Protein AF-A0A142BW58-F1 (afdb_monomer)

Nearest PDB structures (foldseek):
  6ivp-assembly1_C  TM=9.605E-01  e=6.366E-11  Klebsiella pneumoniae
  5x87-assembly1_D  TM=9.618E-01  e=1.179E-10  Klebsiella pneumoniae
  6ivm-assembly1_D  TM=9.603E-01  e=1.296E-10  Klebsiella pneumoniae
  6iv1-assembly1_A  TM=9.562E-01  e=1.722E-10  Klebsiella pneumoniae IS53
  6iv2-assembly1_D  TM=9.545E-01  e=2.182E-10  Klebsiella pneumoniae IS53

Mean predicted aligned error: 6.52 Å

Solvent-accessible surface area (backbone atoms only — not comparable to full-atom values): 12768 Å² total; per-residue (Å²): 130,89,72,73,71,94,65,53,73,68,53,59,75,68,46,67,86,90,46,68,56,83,79,46,43,65,58,52,52,49,42,52,51,48,33,53,50,35,51,50,43,53,75,76,44,54,91,79,58,78,87,67,63,71,65,61,54,52,53,52,48,54,52,48,52,53,48,48,48,54,52,49,52,56,52,48,51,55,53,50,51,55,53,49,40,57,49,50,46,55,49,38,53,51,52,48,51,47,51,38,61,71,53,36,72,50,80,87,36,39,63,54,36,51,48,44,54,44,37,53,52,40,28,58,49,36,46,57,26,56,76,64,78,40,81,45,44,71,62,31,25,79,65,63,36,61,69,55,15,51,61,40,59,71,41,96,52,39,42,62,52,33,51,53,54,42,52,51,48,46,55,48,36,38,76,69,65,60,33,54,72,72,54,39,50,53,53,50,50,40,50,50,52,49,48,52,36,50,53,52,52,49,49,61,69,75,55,69,80,63,61,66,62,58,51,50,48,49,52,52,48,50,52,48,57,68,51,68,52,99

InterPro domains:
  IPR044669 Voltage-dependent anion channel-forming protein YneE/VCCN1/2-like [PF25539] (1-230)
  IPR044669 Voltage-dependent anion channel-forming protein YneE/VCCN1/2-like [PTHR33281] (5-230)

Secondary structure (DSSP, 8-state):
--------HHHHHH--TT-SHHHHHHHHHHHHHHHHHHHHHHHH-GGG-PPPPHHHHHHHHHHHHHHHHHHHHHHHHHHHHHHHHHHHHHHHHHHHHHHHHHH--SGGGHHHHHHHHHHHHHHHHHHHHHTTT--HHHHHHHHH-HHHHHHHHTSSSHHHHHHHHHHHHHHHHHHTTSS-HHHHHHHHHHHHHHHHHHHHHHHHHH-PSPHHHHHHHHHHHHHHHHHTT-

pLDDT: mean 91.1, std 9.56, range [37.78, 98.69]

Radius of gyration: 27.7 Å; Cα contacts (8 Å, |Δi|>4): 154; chains: 1; bounding box: 60×35×81 Å

Structure (mmCIF, N/CA/C/O backbone):
data_AF-A0A142BW58-F1
#
_entry.id   AF-A0A142BW58-F1
#
loop_
_atom_site.group_PDB
_atom_site.id
_atom_site.type_symbol
_atom_site.label_atom_id
_atom_site.label_alt_id
_atom_site.label_comp_id
_atom_site.label_asym_id
_atom_site.label_entity_id
_atom_site.label_seq_id
_atom_site.pdbx_PDB_ins_code
_atom_site.Cartn_x
_atom_site.Cartn_y
_atom_site.Cartn_z
_atom_site.occupancy
_atom_site.B_iso_or_equiv
_atom_site.auth_seq_id
_atom_site.auth_comp_id
_atom_site.auth_asym_id
_atom_site.auth_atom_id
_atom_site.pdbx_PDB_model_num
ATOM 1 N N . MET A 1 1 ? 10.480 -5.610 5.078 1.00 42.78 1 MET A N 1
ATOM 2 C CA . MET A 1 1 ? 11.765 -5.185 4.492 1.00 42.78 1 MET A CA 1
ATOM 3 C C . MET A 1 1 ? 12.663 -6.402 4.541 1.00 42.78 1 MET A C 1
ATOM 5 O O . MET A 1 1 ? 12.890 -6.896 5.635 1.00 42.78 1 MET A O 1
ATOM 9 N N . ILE A 1 2 ? 13.085 -6.944 3.397 1.00 37.78 2 ILE A N 1
ATOM 10 C CA . ILE A 1 2 ? 14.253 -7.828 3.407 1.00 37.78 2 ILE A CA 1
ATOM 11 C C . ILE A 1 2 ? 15.398 -6.858 3.671 1.00 37.78 2 ILE A C 1
ATOM 13 O O . ILE A 1 2 ? 15.770 -6.113 2.774 1.00 37.78 2 ILE A O 1
ATOM 17 N N . VAL A 1 3 ? 15.830 -6.734 4.923 1.00 48.50 3 VAL A N 1
ATOM 18 C CA . VAL A 1 3 ? 17.128 -6.132 5.218 1.00 48.50 3 VAL A CA 1
ATOM 19 C C . VAL A 1 3 ? 18.103 -7.239 4.847 1.00 48.50 3 VAL A C 1
ATOM 21 O O . VAL A 1 3 ? 18.146 -8.238 5.568 1.00 48.50 3 VAL A O 1
ATOM 24 N N . PRO A 1 4 ? 18.780 -7.183 3.686 1.00 55.19 4 PRO A N 1
ATOM 25 C CA . PRO A 1 4 ? 19.772 -8.199 3.409 1.00 55.19 4 PRO A CA 1
ATOM 26 C C . PRO A 1 4 ? 20.814 -8.103 4.526 1.00 55.19 4 PRO A C 1
ATOM 28 O O . PRO A 1 4 ? 21.210 -7.001 4.915 1.00 55.19 4 PRO A O 1
ATOM 31 N N . ALA A 1 5 ? 21.227 -9.250 5.072 1.00 63.88 5 ALA A N 1
ATOM 32 C CA . ALA A 1 5 ? 22.404 -9.313 5.934 1.00 63.88 5 ALA A CA 1
ATOM 33 C C . ALA A 1 5 ? 23.542 -8.525 5.266 1.00 63.88 5 ALA A C 1
ATOM 35 O O . ALA A 1 5 ? 23.599 -8.510 4.036 1.00 63.88 5 ALA A O 1
ATOM 36 N N . LYS A 1 6 ? 24.401 -7.845 6.040 1.00 64.31 6 LYS A N 1
ATOM 37 C CA . LYS A 1 6 ? 25.520 -7.054 5.497 1.00 64.31 6 LYS A CA 1
ATOM 38 C C . LYS A 1 6 ? 26.323 -7.917 4.512 1.00 64.31 6 LYS A C 1
ATOM 40 O O . LYS A 1 6 ? 27.120 -8.751 4.926 1.00 64.31 6 LYS A O 1
ATOM 45 N N . ARG A 1 7 ? 26.069 -7.748 3.214 1.00 70.56 7 ARG A N 1
ATOM 46 C CA . ARG A 1 7 ? 26.792 -8.413 2.129 1.00 70.56 7 ARG A CA 1
ATOM 47 C C . ARG A 1 7 ? 28.019 -7.565 1.827 1.00 70.56 7 ARG A 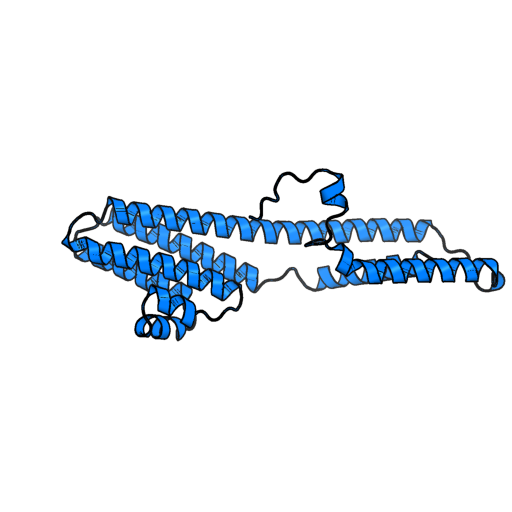C 1
ATOM 49 O O . ARG A 1 7 ? 27.909 -6.342 1.749 1.00 70.56 7 ARG A O 1
ATOM 56 N N . GLY A 1 8 ? 29.176 -8.202 1.673 1.00 79.06 8 GLY A N 1
ATOM 57 C CA . GLY A 1 8 ? 30.382 -7.507 1.218 1.00 79.06 8 GLY A CA 1
ATOM 58 C C . GLY A 1 8 ? 30.197 -6.936 -0.194 1.00 79.06 8 GLY A C 1
ATOM 59 O O . GLY A 1 8 ? 29.331 -7.396 -0.941 1.00 79.06 8 GLY A O 1
ATOM 60 N N . PHE A 1 9 ? 31.031 -5.966 -0.581 1.00 76.19 9 PHE A N 1
ATOM 61 C CA . PHE A 1 9 ? 30.998 -5.331 -1.909 1.00 76.19 9 PHE A CA 1
ATOM 62 C C . PHE A 1 9 ? 30.923 -6.355 -3.059 1.00 76.19 9 PHE A C 1
ATOM 64 O O . PHE A 1 9 ? 30.025 -6.287 -3.897 1.00 76.19 9 PHE A O 1
ATOM 71 N N . TRP A 1 10 ? 31.788 -7.375 -3.037 1.00 79.00 10 TRP A N 1
ATOM 72 C CA . TRP A 1 10 ? 31.829 -8.435 -4.054 1.00 79.00 10 TRP A CA 1
ATOM 73 C C . TRP A 1 10 ? 30.581 -9.318 -4.082 1.00 79.00 10 TRP A C 1
ATOM 75 O O . TRP A 1 10 ? 30.129 -9.732 -5.146 1.00 79.00 10 TRP A O 1
ATOM 85 N N . GLN A 1 11 ? 29.987 -9.579 -2.918 1.00 77.81 11 GLN A N 1
ATOM 86 C CA . GLN A 1 11 ? 28.757 -10.360 -2.834 1.00 77.81 11 GLN A CA 1
ATOM 87 C C . GLN A 1 11 ? 27.577 -9.579 -3.414 1.00 77.81 11 GLN A C 1
ATOM 89 O O . GLN A 1 11 ? 26.744 -10.168 -4.087 1.00 77.81 11 GLN A O 1
ATOM 94 N N . LEU A 1 12 ? 27.508 -8.261 -3.205 1.00 75.50 12 LEU A N 1
ATOM 95 C CA . LEU A 1 12 ? 26.488 -7.418 -3.835 1.00 75.50 12 LEU A CA 1
ATOM 96 C C . LEU A 1 12 ? 26.647 -7.390 -5.359 1.00 75.50 12 LEU A C 1
ATOM 98 O O . LEU A 1 12 ? 25.660 -7.568 -6.070 1.00 75.50 12 LEU A O 1
ATOM 102 N N . LEU A 1 13 ? 27.882 -7.242 -5.845 1.00 75.69 13 LEU A N 1
ATOM 103 C CA . LEU A 1 13 ? 28.188 -7.169 -7.275 1.00 75.69 13 LEU A CA 1
ATOM 104 C C . LEU A 1 13 ? 27.843 -8.471 -8.022 1.00 75.69 13 LEU A C 1
ATOM 106 O O . LEU A 1 13 ? 27.335 -8.417 -9.138 1.00 75.69 13 LEU A O 1
ATOM 110 N N . LEU A 1 14 ? 28.057 -9.632 -7.392 1.00 80.38 14 LEU A N 1
ATOM 111 C CA . LEU A 1 14 ? 27.832 -10.952 -8.000 1.00 80.38 14 LEU A CA 1
ATOM 112 C C . LEU A 1 14 ? 26.461 -11.574 -7.677 1.00 80.38 14 LEU A C 1
ATOM 114 O O . LEU A 1 14 ? 26.142 -12.663 -8.159 1.00 80.38 14 LEU A O 1
ATOM 118 N N . THR A 1 15 ? 25.619 -10.922 -6.868 1.00 78.44 15 THR A N 1
ATOM 119 C CA . THR A 1 15 ? 24.285 -11.465 -6.566 1.00 78.44 15 THR A CA 1
ATOM 120 C C . THR A 1 15 ? 23.334 -11.370 -7.758 1.00 78.44 15 THR A C 1
ATOM 122 O O . THR A 1 15 ? 22.896 -10.294 -8.157 1.00 78.44 15 THR A O 1
ATOM 125 N N . LEU A 1 16 ? 22.952 -12.531 -8.294 1.00 71.12 16 LEU A N 1
ATOM 126 C CA . LEU A 1 16 ? 21.967 -12.647 -9.376 1.00 71.12 16 LEU A CA 1
ATOM 127 C C . LEU A 1 16 ? 20.517 -12.685 -8.866 1.00 71.12 16 LEU A C 1
ATOM 129 O O . LEU A 1 16 ? 19.596 -12.246 -9.553 1.00 71.12 16 LEU A O 1
ATOM 133 N N . GLN A 1 17 ? 20.289 -13.181 -7.646 1.00 70.69 17 GLN A N 1
ATOM 134 C CA . GLN A 1 17 ? 18.946 -13.275 -7.072 1.00 70.69 17 GLN A CA 1
ATOM 135 C C . GLN A 1 17 ? 18.394 -11.886 -6.725 1.00 70.69 17 GLN A C 1
ATOM 137 O O . GLN A 1 17 ? 18.881 -11.221 -5.811 1.00 70.69 17 GLN A O 1
ATOM 142 N N . GLY A 1 18 ? 17.349 -11.473 -7.446 1.00 71.00 18 GLY A N 1
ATOM 143 C CA . GLY A 1 18 ? 16.691 -10.177 -7.265 1.00 71.00 18 GLY A CA 1
ATOM 144 C C . GLY A 1 18 ? 17.358 -9.012 -8.002 1.00 71.00 18 GLY A C 1
ATOM 145 O O . GLY A 1 18 ? 16.889 -7.884 -7.859 1.00 71.00 18 GLY A O 1
ATOM 146 N N . SER A 1 19 ? 18.408 -9.257 -8.797 1.00 80.31 19 SER A N 1
ATOM 147 C CA . SER A 1 19 ? 19.016 -8.218 -9.630 1.00 80.31 19 SER A CA 1
ATOM 148 C C . SER A 1 19 ? 18.240 -8.013 -10.935 1.00 80.31 19 SER A C 1
ATOM 150 O O . SER A 1 19 ? 17.487 -8.872 -11.399 1.00 80.31 19 SER A O 1
ATOM 152 N N . VAL A 1 20 ? 18.414 -6.836 -11.537 1.00 83.38 20 VAL A N 1
ATOM 153 C CA . VAL A 1 20 ? 17.834 -6.512 -12.851 1.00 83.38 20 VAL A CA 1
ATOM 154 C C . VAL A 1 20 ? 18.636 -7.174 -13.980 1.00 83.38 20 VAL A C 1
ATOM 156 O O . VAL A 1 20 ? 18.115 -7.332 -15.081 1.00 83.38 20 VAL A O 1
ATOM 159 N N . LEU A 1 21 ? 19.866 -7.626 -13.698 1.00 84.88 21 LEU A N 1
ATOM 160 C CA . LEU A 1 21 ? 20.828 -8.112 -14.688 1.00 84.88 21 LEU A CA 1
ATOM 161 C C . LEU A 1 21 ? 20.276 -9.236 -15.582 1.00 84.88 21 LEU A C 1
ATOM 163 O O . LEU A 1 21 ? 20.314 -9.045 -16.793 1.00 84.88 21 LEU A O 1
ATOM 167 N N . PRO A 1 22 ? 19.667 -10.333 -15.076 1.00 84.81 22 PRO A N 1
ATOM 168 C CA . PRO A 1 22 ? 19.121 -11.380 -15.946 1.00 84.81 22 PRO A CA 1
ATOM 169 C C . PRO A 1 22 ? 18.040 -10.879 -16.913 1.00 84.81 22 PRO A C 1
ATOM 171 O O . PRO A 1 22 ? 17.840 -11.468 -17.968 1.00 84.81 22 PRO A O 1
ATOM 174 N N . ARG A 1 23 ? 17.342 -9.788 -16.563 1.00 86.62 23 ARG A N 1
ATOM 175 C CA . ARG A 1 23 ? 16.294 -9.193 -17.405 1.00 86.62 23 ARG A CA 1
ATOM 176 C C . ARG A 1 23 ? 16.840 -8.276 -18.497 1.00 86.62 23 ARG A C 1
ATOM 178 O O . ARG A 1 23 ? 16.147 -8.102 -19.492 1.00 86.62 23 ARG A O 1
ATOM 185 N N . VAL A 1 24 ? 18.012 -7.666 -18.285 1.00 89.25 24 VAL A N 1
ATOM 186 C CA . VAL A 1 24 ? 18.656 -6.741 -19.244 1.00 89.25 24 VAL A CA 1
ATOM 187 C C . VAL A 1 24 ? 19.802 -7.384 -20.029 1.00 89.25 24 VAL A C 1
ATOM 189 O O . VAL A 1 24 ? 20.243 -6.841 -21.038 1.00 89.25 24 VAL A O 1
ATOM 192 N N . LEU A 1 25 ? 20.285 -8.547 -19.583 1.00 91.12 25 LEU A N 1
ATOM 193 C CA . LEU A 1 25 ? 21.358 -9.296 -20.225 1.00 91.12 25 LEU A CA 1
ATOM 194 C C . LEU A 1 25 ? 21.105 -9.592 -21.715 1.00 91.12 25 LEU A C 1
ATOM 196 O O . LEU A 1 25 ? 22.027 -9.352 -22.491 1.00 91.12 25 LEU A O 1
ATOM 200 N N . PRO A 1 26 ? 19.919 -10.055 -22.168 1.00 91.88 26 PRO A N 1
ATOM 201 C CA . PRO A 1 26 ? 19.725 -10.319 -23.594 1.00 91.88 26 PRO A CA 1
ATOM 202 C C . PRO A 1 26 ? 19.807 -9.043 -24.445 1.00 91.88 26 PRO A C 1
ATOM 204 O O . PRO A 1 26 ? 20.328 -9.090 -25.553 1.00 91.88 26 PRO A O 1
ATOM 207 N N . GLN A 1 27 ? 19.368 -7.892 -23.926 1.00 91.62 27 GLN A N 1
ATOM 208 C CA . GLN A 1 27 ? 19.508 -6.600 -24.605 1.00 91.62 27 GLN A CA 1
ATOM 209 C C . GLN A 1 27 ? 20.973 -6.162 -24.663 1.00 91.62 27 GLN A C 1
ATOM 211 O O . GLN A 1 27 ? 21.417 -5.679 -25.698 1.00 91.62 27 GLN A O 1
ATOM 216 N N . ILE A 1 28 ? 21.734 -6.365 -23.581 1.00 92.31 28 ILE A N 1
ATOM 217 C CA . ILE A 1 28 ? 23.178 -6.087 -23.555 1.00 92.31 28 ILE A CA 1
ATOM 218 C C . ILE A 1 28 ? 23.902 -6.946 -24.598 1.00 92.31 28 ILE A C 1
ATOM 220 O O . ILE A 1 28 ? 24.689 -6.418 -25.377 1.00 92.31 28 ILE A O 1
ATOM 224 N N . LEU A 1 29 ? 23.609 -8.249 -24.650 1.00 95.38 29 LEU A N 1
ATOM 225 C CA . LEU A 1 29 ? 24.201 -9.165 -25.629 1.00 95.38 29 LEU A CA 1
ATOM 226 C C . LEU A 1 29 ? 23.819 -8.796 -27.067 1.00 95.38 29 LEU A C 1
ATOM 228 O O . LEU A 1 29 ? 24.673 -8.837 -27.947 1.00 95.38 29 LEU A O 1
ATOM 232 N N . LEU A 1 30 ? 22.567 -8.395 -27.304 1.00 94.75 30 LEU A N 1
ATOM 233 C CA . LEU A 1 30 ? 22.109 -7.930 -28.613 1.00 94.75 30 LEU A CA 1
ATOM 234 C C . LEU A 1 30 ? 22.860 -6.671 -29.065 1.00 94.75 30 LEU A C 1
ATOM 236 O O . LEU A 1 30 ? 23.322 -6.617 -30.199 1.00 94.75 30 LEU A O 1
ATOM 240 N N . VAL A 1 31 ? 23.006 -5.674 -28.188 1.00 93.94 31 VAL A N 1
ATOM 241 C CA . VAL A 1 31 ? 23.759 -4.450 -28.505 1.00 93.94 31 VAL A CA 1
ATOM 242 C C . VAL A 1 31 ? 25.234 -4.774 -28.737 1.00 93.94 31 VAL A C 1
ATOM 244 O O . VAL A 1 31 ? 25.798 -4.288 -29.707 1.00 93.94 31 VAL A O 1
ATOM 247 N N . ALA A 1 32 ? 25.840 -5.646 -27.927 1.00 94.94 32 ALA A N 1
ATOM 248 C CA . ALA A 1 32 ? 27.223 -6.082 -28.124 1.00 94.94 32 ALA A CA 1
ATOM 249 C C . ALA A 1 32 ? 27.430 -6.794 -29.474 1.00 94.94 32 ALA A C 1
ATOM 251 O O . ALA A 1 32 ? 28.415 -6.535 -30.163 1.00 94.94 32 ALA A O 1
ATOM 252 N N . LEU A 1 33 ? 26.484 -7.650 -29.880 1.00 95.94 33 LEU A N 1
ATOM 253 C CA . LEU A 1 33 ? 26.489 -8.285 -31.198 1.00 95.94 33 LEU A CA 1
ATOM 254 C C . LEU A 1 33 ? 26.385 -7.236 -32.314 1.00 95.94 33 LEU A C 1
ATOM 256 O O . LEU A 1 33 ? 27.177 -7.273 -33.251 1.00 95.94 33 LEU A O 1
ATOM 260 N N . LEU A 1 34 ? 25.443 -6.292 -32.204 1.00 94.06 34 LEU A N 1
ATOM 261 C CA . LEU A 1 34 ? 25.279 -5.199 -33.168 1.00 94.06 34 LEU A CA 1
ATOM 262 C C . LEU A 1 34 ? 26.542 -4.340 -33.271 1.00 94.06 34 LEU A C 1
ATOM 264 O O . LEU A 1 34 ? 26.926 -3.978 -34.376 1.00 94.06 34 LEU A O 1
ATOM 268 N N . SER A 1 35 ? 27.229 -4.076 -32.157 1.00 92.81 35 SER A N 1
ATOM 269 C CA . SER A 1 35 ? 28.528 -3.398 -32.163 1.00 92.81 35 SER A CA 1
ATOM 270 C C . SER A 1 35 ? 29.609 -4.191 -32.883 1.00 92.81 35 SER A C 1
ATOM 272 O O . SER A 1 35 ? 30.376 -3.606 -33.640 1.00 92.81 35 SER A O 1
ATOM 274 N N . GLY A 1 36 ? 29.647 -5.514 -32.709 1.00 93.12 36 GLY A N 1
ATOM 275 C CA . GLY A 1 36 ? 30.544 -6.374 -33.481 1.00 93.12 36 GLY A CA 1
ATOM 276 C C . GLY A 1 36 ? 30.251 -6.322 -34.983 1.00 93.12 36 GLY A C 1
ATOM 277 O O . GLY A 1 36 ? 31.174 -6.212 -35.785 1.00 93.12 36 GLY A O 1
ATOM 278 N N . VAL A 1 37 ? 28.970 -6.344 -35.366 1.00 91.19 37 VAL A N 1
ATOM 279 C CA . VAL A 1 37 ? 28.545 -6.227 -36.770 1.00 91.19 37 VAL A CA 1
ATOM 280 C C . VAL A 1 37 ? 28.911 -4.861 -37.344 1.00 91.19 37 VAL A C 1
ATOM 282 O O . VAL A 1 37 ? 29.508 -4.812 -38.412 1.00 91.19 37 VAL A O 1
ATOM 285 N N . ALA A 1 38 ? 28.610 -3.768 -36.644 1.00 88.81 38 ALA A N 1
ATOM 286 C CA . ALA A 1 38 ? 28.934 -2.418 -37.096 1.00 88.81 38 ALA A CA 1
ATOM 287 C C . ALA A 1 38 ? 30.448 -2.226 -37.281 1.00 88.81 38 ALA A C 1
ATOM 289 O O . ALA A 1 38 ? 30.881 -1.680 -38.294 1.00 88.81 38 ALA A O 1
ATOM 290 N N . TRP A 1 39 ? 31.258 -2.765 -36.361 1.00 89.12 39 TRP A N 1
ATOM 291 C CA . TRP A 1 39 ? 32.715 -2.774 -36.492 1.00 89.12 39 TRP A CA 1
ATOM 292 C C . TRP A 1 39 ? 33.187 -3.531 -37.745 1.00 89.12 39 TRP A C 1
ATOM 294 O O . TRP A 1 39 ? 33.969 -2.988 -38.523 1.00 89.12 39 TRP A O 1
ATOM 304 N N . LEU A 1 40 ? 32.670 -4.741 -37.992 1.00 89.88 40 LEU A N 1
ATOM 305 C CA . LEU A 1 40 ? 32.988 -5.504 -39.208 1.00 89.88 40 LEU A CA 1
ATOM 306 C C . LEU A 1 40 ? 32.536 -4.773 -40.481 1.00 89.88 40 LEU A C 1
ATOM 308 O O . LEU A 1 40 ? 33.246 -4.765 -41.482 1.00 89.88 40 LEU A O 1
ATOM 312 N N . MET A 1 41 ? 31.360 -4.148 -40.463 1.00 87.06 41 MET A N 1
ATOM 313 C CA . MET A 1 41 ? 30.859 -3.383 -41.605 1.00 87.06 41 MET A CA 1
ATOM 314 C C . MET A 1 41 ? 31.753 -2.182 -41.923 1.00 87.06 41 MET A C 1
ATOM 316 O O . MET A 1 41 ? 32.008 -1.919 -43.094 1.00 87.06 41 MET A O 1
ATOM 320 N N . TYR A 1 42 ? 32.265 -1.491 -40.905 1.00 85.38 42 TYR A N 1
ATOM 321 C CA . TYR A 1 42 ? 33.192 -0.378 -41.093 1.00 85.38 42 TYR A CA 1
ATOM 322 C C . TYR A 1 42 ? 34.523 -0.825 -41.722 1.00 85.38 42 TYR A C 1
ATOM 324 O O . TYR A 1 42 ? 35.029 -0.151 -42.617 1.00 85.38 42 TYR A O 1
ATOM 332 N N . ASP A 1 43 ? 35.066 -1.971 -41.297 1.00 86.88 43 ASP A N 1
ATOM 333 C CA . ASP A 1 43 ? 36.357 -2.488 -41.779 1.00 86.88 43 ASP A CA 1
ATOM 334 C C . ASP A 1 43 ? 36.276 -3.062 -43.209 1.00 86.88 43 ASP A C 1
ATOM 336 O O . ASP A 1 43 ? 37.139 -2.797 -44.045 1.00 86.88 43 ASP A O 1
ATOM 340 N N . TYR A 1 44 ? 35.205 -3.802 -43.531 1.00 87.44 44 TYR A N 1
ATOM 341 C CA . TYR A 1 44 ? 35.076 -4.523 -44.808 1.00 87.44 44 TYR A CA 1
ATOM 342 C C . TYR A 1 44 ? 34.200 -3.825 -45.864 1.00 87.44 44 TYR A C 1
ATOM 344 O O . TYR A 1 44 ? 34.302 -4.151 -47.048 1.00 87.44 44 TYR A O 1
ATOM 352 N N . LEU A 1 45 ? 33.332 -2.880 -45.481 1.00 83.75 45 LEU A N 1
ATOM 353 C CA . LEU A 1 45 ? 32.413 -2.154 -46.379 1.00 83.75 45 LEU A CA 1
ATOM 354 C C . LEU A 1 45 ? 32.497 -0.619 -46.187 1.00 83.75 45 LEU A C 1
ATOM 356 O O . LEU A 1 45 ? 31.458 0.043 -46.084 1.00 83.75 45 LEU A O 1
ATOM 360 N N . PRO A 1 46 ? 33.700 -0.007 -46.196 1.00 78.00 46 PRO A N 1
ATOM 361 C CA . PRO A 1 46 ? 33.883 1.400 -45.822 1.00 78.00 46 PRO A CA 1
ATOM 362 C C . PRO A 1 46 ? 33.122 2.385 -46.725 1.00 78.00 46 PRO A C 1
ATOM 364 O O . PRO A 1 46 ? 32.711 3.451 -46.280 1.00 78.00 46 PRO A O 1
ATOM 367 N N . ASN A 1 47 ? 32.868 2.022 -47.986 1.00 76.81 47 ASN A N 1
ATOM 368 C CA . ASN A 1 47 ? 32.205 2.898 -48.960 1.00 76.81 47 ASN A CA 1
ATOM 369 C C . ASN A 1 47 ? 30.679 3.008 -48.774 1.00 76.81 47 ASN A C 1
ATOM 371 O O . ASN A 1 47 ? 30.055 3.849 -49.418 1.00 76.81 47 ASN A O 1
ATOM 375 N N . TYR A 1 48 ? 30.070 2.166 -47.932 1.00 72.88 48 TYR A N 1
ATOM 376 C CA . TYR A 1 48 ? 28.622 2.178 -47.682 1.00 72.88 48 TYR A CA 1
ATOM 377 C C . TYR A 1 48 ? 28.219 2.995 -46.448 1.00 72.88 48 TYR A C 1
ATOM 379 O O . TYR A 1 48 ? 27.034 3.287 -46.287 1.00 72.88 48 TYR A O 1
ATOM 387 N N . PHE A 1 49 ? 29.173 3.390 -45.597 1.00 67.12 49 PHE A N 1
ATOM 388 C CA . PHE A 1 49 ? 28.893 4.088 -44.343 1.00 67.12 49 PHE A CA 1
ATOM 389 C C . PHE A 1 49 ? 29.464 5.504 -44.347 1.00 67.12 49 PHE A C 1
ATOM 391 O O . PHE A 1 49 ? 30.673 5.719 -44.342 1.00 67.12 49 PHE A O 1
ATOM 398 N N . THR A 1 50 ? 28.573 6.493 -44.319 1.00 67.44 50 THR A N 1
ATOM 399 C CA . THR A 1 50 ? 28.926 7.878 -43.993 1.00 67.44 50 THR A CA 1
ATOM 400 C C . THR A 1 50 ? 29.166 8.000 -42.494 1.00 67.44 50 THR A C 1
ATOM 402 O O . THR A 1 50 ? 28.345 7.536 -41.706 1.00 67.44 50 THR A O 1
ATOM 405 N N . SER A 1 51 ? 30.253 8.656 -42.095 1.00 67.62 51 SER A N 1
ATOM 406 C CA . SER A 1 51 ? 30.555 8.920 -40.690 1.00 67.62 51 SER A CA 1
ATOM 407 C C . SER A 1 51 ? 29.438 9.734 -40.022 1.00 67.62 51 SER A C 1
ATOM 409 O O . SER A 1 51 ? 29.131 10.857 -40.428 1.00 67.62 51 SER A O 1
ATOM 411 N N . TYR A 1 52 ? 28.821 9.174 -38.980 1.00 71.38 52 TYR A N 1
ATOM 412 C CA . TYR A 1 52 ? 27.861 9.896 -38.146 1.00 71.38 52 TYR A CA 1
ATOM 413 C C . TYR A 1 52 ? 28.585 10.807 -37.149 1.00 71.38 52 TYR A C 1
ATOM 415 O O . TYR A 1 52 ? 29.672 10.494 -36.657 1.00 71.38 52 TYR A O 1
ATOM 423 N N . SER A 1 53 ? 27.991 11.960 -36.824 1.00 78.38 53 SER A N 1
ATOM 424 C CA . SER A 1 53 ? 28.600 12.873 -35.856 1.00 78.38 53 SER A CA 1
ATOM 425 C C . SER A 1 53 ? 28.368 12.376 -34.425 1.00 78.38 53 SER A C 1
ATOM 427 O O . SER A 1 53 ? 27.236 12.258 -33.948 1.00 78.38 53 SER A O 1
ATOM 429 N N . ALA A 1 54 ? 29.457 12.163 -33.684 1.00 82.12 54 ALA A N 1
ATOM 430 C CA . ALA A 1 54 ? 29.393 11.831 -32.257 1.00 82.12 54 ALA A CA 1
ATOM 431 C C . ALA A 1 54 ? 28.628 12.894 -31.435 1.00 82.12 54 ALA A C 1
ATOM 433 O O . ALA A 1 54 ? 28.033 12.594 -30.399 1.00 82.12 54 ALA A O 1
ATOM 434 N N . SER A 1 55 ? 28.588 14.141 -31.918 1.00 85.94 55 SER A N 1
ATOM 435 C CA . SER A 1 55 ? 27.855 15.245 -31.292 1.00 85.94 55 SER A CA 1
ATOM 436 C C . SER A 1 55 ? 26.335 15.033 -31.252 1.00 85.94 55 SER A C 1
ATOM 438 O O . SER A 1 55 ? 25.707 15.391 -30.253 1.00 85.94 55 SER A O 1
ATOM 440 N N . ALA A 1 56 ? 25.737 14.413 -32.277 1.00 85.75 56 ALA A N 1
ATOM 441 C CA . ALA A 1 56 ? 24.300 14.133 -32.302 1.00 85.75 56 A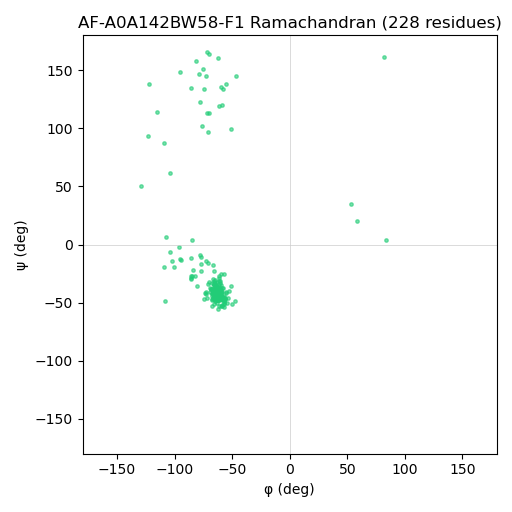LA A CA 1
ATOM 442 C C . ALA A 1 56 ? 23.908 13.123 -31.210 1.00 85.75 56 ALA A C 1
ATOM 444 O O . ALA A 1 56 ? 22.924 13.318 -30.491 1.00 85.75 56 ALA A O 1
ATOM 445 N N . PHE A 1 57 ? 24.732 12.090 -31.013 1.00 89.12 57 PHE A N 1
ATOM 446 C CA . PHE A 1 57 ? 24.553 11.119 -29.933 1.00 89.12 57 PHE A CA 1
ATOM 447 C C . PHE A 1 57 ? 24.772 11.730 -28.548 1.00 89.12 57 PHE A C 1
ATOM 449 O O . PHE A 1 57 ? 24.058 11.371 -27.614 1.00 89.12 57 PHE A O 1
ATOM 456 N N . GLY A 1 58 ? 25.678 12.702 -28.406 1.00 90.31 58 GLY A N 1
ATOM 457 C CA . GLY A 1 58 ? 25.833 13.463 -27.162 1.00 90.31 58 GLY A CA 1
ATOM 458 C C . GLY A 1 58 ? 24.536 14.163 -26.732 1.00 90.31 58 GLY A C 1
ATOM 459 O O . GLY A 1 58 ? 24.110 14.035 -25.583 1.00 90.31 58 GLY A O 1
ATOM 460 N N . LEU A 1 59 ? 23.855 14.836 -27.667 1.00 91.44 59 LEU A N 1
ATOM 461 C CA . LEU A 1 59 ? 22.566 15.494 -27.408 1.00 91.44 59 LEU A CA 1
ATOM 462 C C . LEU A 1 59 ? 21.455 14.489 -27.072 1.00 91.44 59 LEU A C 1
ATOM 464 O O . LEU A 1 59 ? 20.704 14.695 -26.115 1.00 91.44 59 LEU A O 1
ATOM 468 N N . LEU A 1 60 ? 21.372 13.380 -27.815 1.00 90.12 60 LEU A N 1
ATOM 469 C CA . LEU A 1 60 ? 20.416 12.306 -27.527 1.00 90.12 60 LEU A CA 1
ATOM 470 C C . LEU A 1 60 ? 20.663 11.669 -26.153 1.00 90.12 60 LEU A C 1
ATOM 472 O O . LEU A 1 60 ? 19.708 11.387 -25.430 1.00 90.12 60 LEU A O 1
ATOM 476 N N . GLY A 1 61 ? 21.927 11.492 -25.764 1.00 91.75 61 GLY A N 1
ATOM 477 C CA . GLY A 1 61 ? 22.316 10.976 -24.453 1.00 91.75 61 GLY A CA 1
ATOM 478 C C . GLY A 1 61 ? 21.910 11.907 -23.309 1.00 91.75 61 GLY A C 1
ATOM 479 O O . GLY A 1 61 ? 21.365 11.445 -22.305 1.00 91.75 61 GLY A O 1
ATOM 480 N N . LEU A 1 62 ? 22.096 13.222 -23.474 1.00 93.25 62 LEU A N 1
ATOM 481 C CA . LEU A 1 62 ? 21.635 14.227 -22.507 1.00 93.25 62 LEU A CA 1
ATOM 482 C C . LEU A 1 62 ? 20.109 14.202 -22.346 1.00 93.25 62 LEU A C 1
ATOM 484 O O . LEU A 1 62 ? 19.606 14.160 -21.220 1.00 93.25 62 LEU A O 1
ATOM 488 N N . LEU A 1 63 ? 19.371 14.161 -23.461 1.00 91.69 63 LEU A N 1
ATOM 489 C CA . LEU A 1 63 ? 17.912 14.038 -23.457 1.00 91.69 63 LEU A CA 1
ATOM 490 C C . LEU A 1 63 ? 17.464 12.754 -22.740 1.00 91.69 63 LEU A C 1
ATOM 492 O O . LEU A 1 63 ? 16.568 12.788 -21.894 1.00 91.69 63 LEU A O 1
ATOM 496 N N . LEU A 1 64 ? 18.093 11.620 -23.057 1.00 92.94 64 LEU A N 1
ATOM 497 C CA . LEU A 1 64 ? 17.774 10.328 -22.459 1.00 92.94 64 LEU A CA 1
ATOM 498 C C . LEU A 1 64 ? 18.021 10.332 -20.946 1.00 92.94 64 LEU A C 1
ATOM 500 O O . LEU A 1 64 ? 17.160 9.885 -20.188 1.00 92.94 64 LEU A O 1
ATOM 504 N N . SER A 1 65 ? 19.162 10.869 -20.507 1.00 93.25 65 SER A N 1
ATOM 505 C CA . SER A 1 65 ? 19.505 11.011 -19.089 1.00 93.25 65 SER A CA 1
ATOM 506 C C . SER A 1 65 ? 18.436 11.805 -18.334 1.00 93.25 65 SER A C 1
ATOM 508 O O . SER A 1 65 ? 17.929 11.353 -17.303 1.00 93.25 65 SER A O 1
ATOM 510 N N . LEU A 1 66 ? 18.005 12.937 -18.898 1.00 92.75 66 LEU A N 1
ATOM 511 C CA . LEU A 1 66 ? 16.962 13.777 -18.318 1.00 92.75 66 LEU A CA 1
ATOM 512 C C . LEU A 1 66 ? 15.611 13.042 -18.219 1.00 92.75 66 LEU A C 1
ATOM 514 O O . LEU A 1 66 ? 14.984 13.027 -17.156 1.00 92.75 66 LEU A O 1
ATOM 518 N N . LEU A 1 67 ? 15.175 12.381 -19.298 1.00 90.88 67 LEU A N 1
ATOM 519 C CA . LEU A 1 67 ? 13.920 11.616 -19.333 1.00 90.88 67 LEU A CA 1
ATOM 520 C C . LEU A 1 67 ? 13.913 10.465 -18.315 1.00 90.88 67 LEU A C 1
ATOM 522 O O . LEU A 1 67 ? 12.916 10.250 -17.616 1.00 90.88 67 LEU A O 1
ATOM 526 N N . LEU A 1 68 ? 15.024 9.731 -18.209 1.00 90.88 68 LEU A N 1
ATOM 527 C CA . LEU A 1 68 ? 15.184 8.660 -17.228 1.00 90.88 68 LEU A CA 1
ATOM 528 C C . LEU A 1 68 ? 15.201 9.206 -15.797 1.00 90.88 68 LEU A C 1
ATOM 530 O O . LEU A 1 68 ? 14.578 8.604 -14.923 1.00 90.88 68 LEU A O 1
ATOM 534 N N . GLY A 1 69 ? 15.838 10.356 -15.564 1.00 91.19 69 GLY A N 1
ATOM 535 C CA . GLY A 1 69 ? 15.841 11.045 -14.274 1.00 91.19 69 GLY A CA 1
ATOM 536 C C . GLY A 1 69 ? 14.429 11.368 -13.784 1.00 91.19 69 GLY A C 1
ATOM 537 O O . GLY A 1 69 ? 14.049 10.970 -12.679 1.00 91.19 69 GLY A O 1
ATOM 538 N N . PHE A 1 70 ? 13.606 11.996 -14.629 1.00 89.31 70 PHE A N 1
ATOM 539 C CA . PHE A 1 70 ? 12.210 12.293 -14.291 1.00 89.31 70 PHE A CA 1
ATOM 540 C C . PHE A 1 70 ? 11.388 11.029 -14.015 1.00 89.31 70 PHE A C 1
ATOM 542 O O . PHE A 1 70 ? 10.654 10.964 -13.024 1.00 89.31 70 PHE A O 1
ATOM 549 N N . ARG A 1 71 ? 11.542 9.991 -14.846 1.00 89.75 71 ARG A N 1
ATOM 550 C CA . ARG A 1 71 ? 10.849 8.708 -14.656 1.00 89.75 71 ARG A CA 1
ATOM 551 C C . ARG A 1 71 ? 11.251 8.025 -13.348 1.00 89.75 71 ARG A C 1
ATOM 553 O O . ARG A 1 71 ? 10.385 7.491 -12.646 1.00 89.75 71 ARG A O 1
ATOM 560 N N . ASN A 1 72 ? 12.541 8.018 -13.026 1.00 91.12 72 ASN A N 1
ATOM 561 C CA . ASN A 1 72 ? 13.058 7.413 -11.804 1.00 91.12 72 ASN A CA 1
ATOM 562 C C . ASN A 1 72 ? 12.546 8.153 -10.572 1.00 91.12 72 ASN A C 1
ATOM 564 O O . ASN A 1 72 ? 12.097 7.502 -9.632 1.00 91.12 72 ASN A O 1
ATOM 568 N N . ASN A 1 73 ? 12.523 9.487 -10.607 1.00 93.25 73 ASN A N 1
ATOM 569 C CA . ASN A 1 73 ? 11.990 10.289 -9.512 1.00 93.25 73 ASN A CA 1
ATOM 570 C C . ASN A 1 73 ? 10.500 9.992 -9.257 1.00 93.25 73 ASN A C 1
ATOM 572 O O . ASN A 1 73 ? 10.110 9.694 -8.131 1.00 93.25 73 ASN A O 1
ATOM 576 N N . ALA A 1 74 ? 9.674 9.956 -10.310 1.00 92.50 74 ALA A N 1
ATOM 577 C CA . ALA A 1 74 ? 8.254 9.609 -10.185 1.00 92.50 74 ALA A CA 1
ATOM 578 C C . ALA A 1 74 ? 8.035 8.173 -9.667 1.00 92.50 74 ALA A C 1
ATOM 580 O O . ALA A 1 74 ? 7.164 7.923 -8.832 1.00 92.50 74 ALA A O 1
ATOM 581 N N . SER A 1 75 ? 8.851 7.221 -10.133 1.00 91.75 75 SER A N 1
ATOM 582 C CA . SER A 1 75 ? 8.799 5.824 -9.678 1.00 91.75 75 SER A CA 1
ATOM 583 C C . SER A 1 75 ? 9.200 5.684 -8.211 1.00 91.75 75 SER A C 1
ATOM 585 O O . SER A 1 75 ? 8.553 4.949 -7.463 1.00 91.75 75 SER A O 1
ATOM 587 N N . TYR A 1 76 ? 10.235 6.414 -7.794 1.00 94.19 76 TYR A N 1
ATOM 588 C CA . TYR A 1 76 ? 10.693 6.452 -6.413 1.00 94.19 76 TYR A CA 1
ATOM 589 C C . TYR A 1 76 ? 9.648 7.081 -5.492 1.00 94.19 76 TYR A C 1
ATOM 591 O O . TYR A 1 76 ? 9.320 6.486 -4.469 1.00 94.19 76 TYR A O 1
ATOM 599 N N . ALA A 1 77 ? 9.066 8.220 -5.878 1.00 95.44 77 ALA A N 1
ATOM 600 C CA . ALA A 1 77 ? 8.009 8.880 -5.116 1.00 95.44 77 ALA A CA 1
ATOM 601 C C . ALA A 1 77 ? 6.818 7.940 -4.869 1.00 95.44 77 ALA A C 1
ATOM 603 O O . ALA A 1 77 ? 6.398 7.771 -3.727 1.00 95.44 77 ALA A O 1
ATOM 604 N N . ARG A 1 78 ? 6.348 7.234 -5.909 1.00 95.25 78 ARG A N 1
ATOM 605 C CA . ARG A 1 78 ? 5.262 6.245 -5.788 1.00 95.25 78 ARG A CA 1
ATOM 606 C C . ARG A 1 78 ? 5.625 5.080 -4.861 1.00 95.25 78 ARG A C 1
ATOM 608 O O . ARG A 1 78 ? 4.797 4.637 -4.065 1.00 95.25 78 ARG A O 1
ATOM 615 N N . TRP A 1 79 ? 6.851 4.560 -4.963 1.00 95.19 79 TRP A N 1
ATOM 616 C CA . TRP A 1 79 ? 7.332 3.495 -4.075 1.00 95.19 79 TRP A CA 1
ATOM 617 C C . TRP A 1 79 ? 7.396 3.961 -2.616 1.00 95.19 79 TRP A C 1
ATOM 619 O O . TRP A 1 79 ? 6.955 3.246 -1.711 1.00 95.19 79 TRP A O 1
ATOM 629 N N . TRP A 1 80 ? 7.925 5.164 -2.396 1.00 96.94 80 TRP A N 1
ATOM 630 C CA . TRP A 1 80 ? 8.076 5.751 -1.074 1.00 96.94 80 TRP A CA 1
ATOM 631 C C . TRP A 1 80 ? 6.722 6.033 -0.425 1.00 96.94 80 TRP A C 1
ATOM 633 O O . TRP A 1 80 ? 6.512 5.657 0.727 1.00 96.94 80 TRP A O 1
ATOM 643 N N . GLU A 1 81 ? 5.773 6.580 -1.183 1.00 97.62 81 GLU A N 1
ATOM 644 C CA . GLU A 1 81 ? 4.398 6.790 -0.735 1.00 97.62 81 GLU A CA 1
ATOM 645 C C . GLU A 1 81 ? 3.758 5.472 -0.276 1.00 97.62 81 GLU A C 1
ATOM 647 O O . GLU A 1 81 ? 3.262 5.379 0.845 1.00 97.62 81 GLU A O 1
ATOM 652 N N . GLY A 1 82 ? 3.855 4.400 -1.073 1.00 96.69 82 GLY A N 1
ATOM 653 C CA . GLY A 1 82 ? 3.342 3.084 -0.671 1.00 96.69 82 GLY A CA 1
ATOM 654 C C . GLY A 1 82 ? 3.977 2.563 0.623 1.00 96.69 82 GLY A C 1
ATOM 655 O O . GLY A 1 82 ? 3.302 1.975 1.473 1.00 96.69 82 GLY A O 1
ATOM 656 N N . ARG A 1 83 ? 5.275 2.817 0.830 1.00 95.94 83 ARG A N 1
ATOM 657 C CA . ARG A 1 83 ? 5.960 2.463 2.079 1.00 95.94 83 ARG A CA 1
ATOM 658 C C . ARG A 1 83 ? 5.472 3.296 3.264 1.00 95.94 83 ARG A C 1
ATOM 660 O O . ARG A 1 83 ? 5.365 2.733 4.360 1.00 95.94 83 ARG A O 1
ATOM 667 N N . GLN A 1 84 ? 5.198 4.584 3.068 1.00 98.06 84 GLN A N 1
ATOM 668 C CA . GLN A 1 84 ? 4.619 5.457 4.088 1.00 98.06 84 GLN A CA 1
ATOM 669 C C . GLN A 1 84 ? 3.224 4.970 4.492 1.00 98.06 84 GLN A C 1
ATOM 671 O O . GLN A 1 84 ? 2.992 4.782 5.684 1.00 98.06 84 GLN A O 1
ATOM 676 N N . GLN A 1 85 ? 2.358 4.632 3.528 1.00 98.06 85 GLN A N 1
ATOM 677 C CA . GLN A 1 85 ? 1.008 4.117 3.807 1.00 98.06 85 GLN A CA 1
ATOM 678 C C . GLN A 1 85 ? 1.030 2.813 4.615 1.00 98.06 85 GLN A C 1
ATOM 680 O O . GLN A 1 85 ? 0.295 2.663 5.586 1.00 98.06 85 GLN A O 1
ATOM 685 N N . LEU A 1 86 ? 1.947 1.887 4.309 1.00 96.44 86 LEU A N 1
ATOM 686 C CA . LEU A 1 86 ? 2.137 0.685 5.136 1.00 96.44 86 LEU A CA 1
ATOM 687 C C . LEU A 1 86 ? 2.656 1.000 6.550 1.00 96.44 86 LEU A C 1
ATOM 689 O O . LEU A 1 86 ? 2.379 0.255 7.488 1.00 96.44 86 LEU A O 1
ATOM 693 N N . GLY A 1 87 ? 3.433 2.074 6.712 1.00 97.88 87 GLY A N 1
ATOM 694 C CA . GLY A 1 87 ? 3.857 2.563 8.025 1.00 97.88 87 GLY A CA 1
ATOM 695 C C . GLY A 1 87 ? 2.684 3.115 8.833 1.00 97.88 87 GLY A C 1
ATOM 696 O O . GLY A 1 87 ? 2.507 2.718 9.985 1.00 97.88 87 GLY A O 1
ATOM 697 N N . ALA A 1 88 ? 1.864 3.958 8.203 1.00 98.38 88 ALA A N 1
ATOM 698 C CA . ALA A 1 88 ? 0.642 4.504 8.781 1.00 98.38 88 ALA A CA 1
ATOM 699 C C . ALA A 1 88 ? -0.335 3.386 9.179 1.00 98.38 88 ALA A C 1
ATOM 701 O O . ALA A 1 88 ? -0.789 3.360 10.320 1.00 98.38 88 ALA A O 1
ATOM 702 N N . LEU A 1 89 ? -0.546 2.382 8.316 1.00 98.38 89 LEU A N 1
ATOM 703 C CA . LEU A 1 89 ? -1.370 1.205 8.619 1.00 98.38 89 LEU A CA 1
ATOM 704 C C . LEU A 1 89 ? -0.980 0.555 9.955 1.00 98.38 89 LEU A C 1
ATOM 706 O O . LEU A 1 89 ? -1.821 0.336 10.825 1.00 98.38 89 LEU A O 1
ATOM 710 N N . ILE A 1 90 ? 0.316 0.269 10.131 1.00 97.88 90 ILE A N 1
ATOM 711 C CA . ILE A 1 90 ? 0.849 -0.347 11.353 1.00 97.88 90 ILE A CA 1
ATOM 712 C C . ILE A 1 90 ? 0.657 0.585 12.553 1.00 97.88 90 ILE A C 1
ATOM 714 O O . ILE A 1 90 ? 0.320 0.119 13.641 1.00 97.88 90 ILE A O 1
ATOM 718 N N . MET A 1 91 ? 0.896 1.883 12.372 1.00 98.44 91 MET A N 1
ATOM 719 C CA . MET A 1 91 ? 0.770 2.881 13.429 1.00 98.44 91 MET A CA 1
ATOM 720 C C . MET A 1 91 ? -0.671 2.976 13.940 1.00 98.44 91 MET A C 1
ATOM 722 O O . MET A 1 91 ? -0.894 2.757 15.131 1.00 98.44 91 MET A O 1
ATOM 726 N N . HIS A 1 92 ? -1.640 3.225 13.056 1.00 98.44 92 HIS A N 1
ATOM 727 C CA . HIS A 1 92 ? -3.049 3.377 13.424 1.00 98.44 92 HIS A CA 1
ATOM 728 C C . HIS A 1 92 ? -3.632 2.073 13.972 1.00 98.44 92 HIS A C 1
ATOM 730 O O . HIS A 1 92 ? -4.286 2.095 15.012 1.00 98.44 92 HIS A O 1
ATOM 736 N N . ALA A 1 93 ? -3.296 0.920 13.379 1.00 98.06 93 ALA A N 1
ATOM 737 C CA . ALA A 1 93 ? -3.709 -0.378 13.909 1.00 98.06 93 ALA A CA 1
ATOM 738 C C . ALA A 1 93 ? -3.185 -0.612 15.337 1.00 98.06 93 ALA A C 1
ATOM 740 O O . ALA A 1 93 ? -3.926 -1.050 16.217 1.00 98.06 93 ALA A O 1
ATOM 741 N N . ARG A 1 94 ? -1.914 -0.287 15.609 1.00 98.25 94 ARG A N 1
ATOM 742 C CA . ARG A 1 94 ? -1.348 -0.404 16.961 1.00 98.25 94 ARG A CA 1
ATOM 743 C C . ARG A 1 94 ? -1.993 0.569 17.941 1.00 98.25 94 ARG A C 1
ATOM 745 O O . ARG A 1 94 ? -2.207 0.187 19.086 1.00 98.25 94 ARG A O 1
ATOM 752 N N . SER A 1 95 ? -2.273 1.802 17.526 1.00 98.31 95 SER A N 1
ATOM 753 C CA . SER A 1 95 ? -2.950 2.786 18.377 1.00 98.31 95 SER A CA 1
ATOM 754 C C . SER A 1 95 ? -4.367 2.343 18.728 1.00 98.31 95 SER A C 1
ATOM 756 O O . SER A 1 95 ? -4.701 2.308 19.908 1.00 98.31 95 SER A O 1
ATOM 758 N N . LEU A 1 96 ? -5.144 1.886 17.743 1.00 98.25 96 LEU A N 1
ATOM 759 C CA . LEU A 1 96 ? -6.504 1.391 17.954 1.00 98.25 96 LEU A CA 1
ATOM 760 C C . LEU A 1 96 ? -6.505 0.158 18.866 1.00 98.25 96 LEU A C 1
ATOM 762 O O . LEU A 1 96 ? -7.280 0.084 19.815 1.00 98.25 96 LEU A O 1
ATOM 766 N N . GLY A 1 97 ? -5.573 -0.774 18.642 1.00 97.56 97 GLY A N 1
ATOM 767 C CA . GLY A 1 97 ? -5.396 -1.938 19.507 1.00 97.56 97 GLY A CA 1
ATOM 768 C C . GLY A 1 97 ? -5.005 -1.579 20.946 1.00 97.56 97 GLY A C 1
ATOM 769 O O . GLY A 1 97 ? -5.517 -2.189 21.882 1.00 97.56 97 GLY A O 1
ATOM 770 N N . ARG A 1 98 ? -4.136 -0.575 21.145 1.00 98.06 98 ARG A N 1
ATOM 771 C CA . ARG A 1 98 ? -3.789 -0.085 22.490 1.00 98.06 98 ARG A CA 1
ATOM 772 C C . ARG A 1 98 ? -4.990 0.544 23.188 1.00 98.06 98 ARG A C 1
ATOM 774 O O . ARG A 1 98 ? -5.222 0.198 24.338 1.00 98.06 98 ARG A O 1
ATOM 781 N N . LEU A 1 99 ? -5.756 1.401 22.506 1.00 97.81 99 LEU A N 1
ATOM 782 C CA . LEU A 1 99 ? -6.952 2.010 23.097 1.00 97.81 99 LEU A CA 1
ATOM 783 C C . LEU A 1 99 ? -8.005 0.954 23.450 1.00 97.81 99 LEU A C 1
ATOM 785 O O . LEU A 1 99 ? -8.589 1.008 24.530 1.00 97.81 99 LEU A O 1
ATOM 789 N N . ALA A 1 100 ? -8.218 -0.041 22.580 1.00 97.75 100 ALA A N 1
ATOM 790 C CA . ALA A 1 100 ? -9.121 -1.157 22.868 1.00 97.75 100 ALA A CA 1
ATOM 791 C C . ALA A 1 100 ? -8.672 -1.922 24.121 1.00 97.75 100 ALA A C 1
ATOM 793 O O . ALA A 1 100 ? -9.492 -2.212 24.990 1.00 97.75 100 ALA A O 1
ATOM 794 N N . ALA A 1 101 ? -7.370 -2.199 24.242 1.00 97.31 101 ALA A N 1
ATOM 795 C CA . ALA A 1 101 ? -6.795 -2.868 25.405 1.00 97.31 101 ALA A CA 1
ATOM 796 C C . ALA A 1 101 ? -6.930 -2.051 26.702 1.00 97.31 101 ALA A C 1
ATOM 798 O O . ALA A 1 101 ? -7.217 -2.624 27.749 1.00 97.31 101 ALA A O 1
ATOM 799 N N . SER A 1 102 ? -6.715 -0.732 26.647 1.00 97.06 102 SER A N 1
ATOM 800 C CA . SER A 1 102 ? -6.655 0.123 27.840 1.00 97.06 102 SER A CA 1
ATOM 801 C C . SER A 1 102 ? -8.011 0.632 28.323 1.00 97.06 102 SER A C 1
ATOM 803 O O . SER A 1 102 ? -8.145 0.914 29.511 1.00 97.06 102 SER A O 1
ATOM 805 N N . HIS A 1 103 ? -9.005 0.761 27.438 1.00 96.06 103 HIS A N 1
ATOM 806 C CA . HIS A 1 103 ? -10.307 1.351 27.781 1.00 96.06 103 HIS A CA 1
ATOM 807 C C . HIS A 1 103 ? -11.464 0.347 27.836 1.00 96.06 103 HIS A C 1
ATOM 809 O O . HIS A 1 103 ? -12.462 0.631 28.489 1.00 96.06 103 HIS A O 1
ATOM 815 N N . LEU A 1 104 ? -11.340 -0.836 27.226 1.00 96.31 104 LEU A N 1
ATOM 816 C CA . LEU A 1 104 ? -12.344 -1.909 27.309 1.00 96.31 104 LEU A CA 1
ATOM 817 C C . LEU A 1 104 ? -11.869 -3.020 28.255 1.00 96.31 104 LEU A C 1
ATOM 819 O O . LEU A 1 104 ? -11.620 -4.150 27.843 1.00 96.31 104 LEU A O 1
ATOM 823 N N . THR A 1 105 ? -11.669 -2.675 29.526 1.00 93.56 105 THR A N 1
ATOM 824 C CA . THR A 1 105 ? -11.071 -3.571 30.535 1.00 93.56 105 THR A CA 1
ATOM 825 C C . THR A 1 105 ? -12.096 -4.344 31.361 1.00 93.56 105 THR A C 1
ATOM 827 O O . THR A 1 105 ? -11.742 -5.295 32.056 1.00 93.56 105 THR A O 1
ATOM 830 N N . GLN A 1 106 ? -13.369 -3.957 31.296 1.00 92.56 106 GLN A N 1
ATOM 831 C CA . GLN A 1 106 ? -14.444 -4.593 32.054 1.00 92.56 106 GLN A CA 1
ATOM 832 C C . GLN A 1 106 ? -14.761 -5.974 31.462 1.00 92.56 106 GLN A C 1
ATOM 834 O O . GLN A 1 106 ? -14.750 -6.133 30.238 1.00 92.56 106 GLN A O 1
ATOM 839 N N . ALA A 1 107 ? -15.112 -6.948 32.310 1.00 92.56 107 ALA A N 1
ATOM 840 C CA . ALA A 1 107 ? -15.478 -8.305 31.884 1.00 92.56 107 ALA A CA 1
ATOM 841 C C . ALA A 1 107 ? -16.583 -8.308 30.810 1.00 92.56 107 ALA A C 1
ATOM 843 O O . ALA A 1 107 ? -16.496 -9.033 29.823 1.00 92.56 107 ALA A O 1
ATOM 844 N N . GLU A 1 108 ? -17.577 -7.426 30.947 1.00 93.88 108 GLU A N 1
ATOM 845 C CA . GLU A 1 108 ? -18.677 -7.296 29.985 1.00 93.88 108 GLU A CA 1
ATOM 846 C C . GLU A 1 108 ? -18.214 -6.773 28.611 1.00 93.88 108 GLU A C 1
ATOM 848 O O . GLU A 1 108 ? -18.778 -7.136 27.579 1.00 93.88 108 GLU A O 1
ATOM 853 N N . SER A 1 109 ? -17.152 -5.960 28.587 1.00 94.50 109 SER A N 1
ATOM 854 C CA . SER A 1 109 ? -16.583 -5.356 27.372 1.00 94.50 109 SER A CA 1
ATOM 855 C C . SER A 1 109 ? -15.565 -6.240 26.644 1.00 94.50 109 SER A C 1
ATOM 857 O O . SER A 1 109 ? -15.203 -5.958 25.498 1.00 94.50 109 SER A O 1
ATOM 859 N N . GLN A 1 110 ? -15.124 -7.332 27.276 1.00 94.81 110 GLN A N 1
ATOM 860 C CA . GLN A 1 110 ? -14.043 -8.184 26.779 1.00 94.81 110 GLN A CA 1
ATOM 861 C C . GLN A 1 110 ? -14.371 -8.813 25.418 1.00 94.81 110 GLN A C 1
ATOM 863 O O . GLN A 1 110 ? -13.506 -8.905 24.546 1.00 94.81 110 GLN A O 1
ATOM 868 N N . VAL A 1 111 ? -15.634 -9.188 25.192 1.00 96.44 111 VAL A N 1
ATOM 869 C CA . VAL A 1 111 ? -16.086 -9.727 23.899 1.00 96.44 111 VAL A CA 1
ATOM 870 C C . VAL A 1 111 ? -15.950 -8.672 22.798 1.00 96.44 111 VAL A C 1
ATOM 872 O O . VAL A 1 111 ? -15.403 -8.957 21.736 1.00 96.44 111 VAL A O 1
ATOM 875 N N . THR A 1 112 ? -16.381 -7.434 23.048 1.00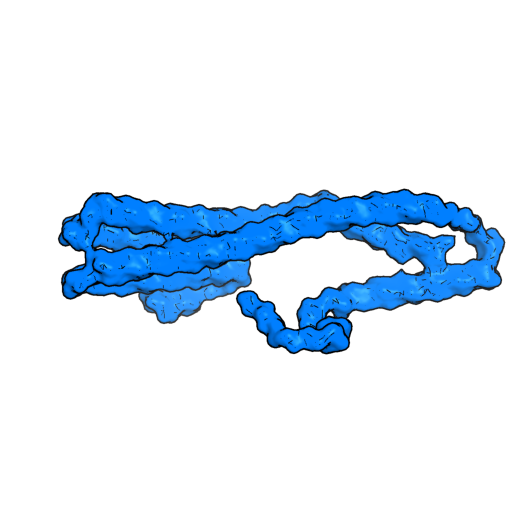 96.94 112 THR A N 1
ATOM 876 C CA . THR A 1 112 ? -16.255 -6.330 22.082 1.00 96.94 112 THR A CA 1
ATOM 877 C C . THR A 1 112 ? -14.796 -5.984 21.806 1.00 96.94 112 THR A C 1
ATOM 879 O O . THR A 1 112 ? -14.423 -5.783 20.652 1.00 96.94 112 THR A O 1
ATOM 882 N N . GLN A 1 113 ? -13.9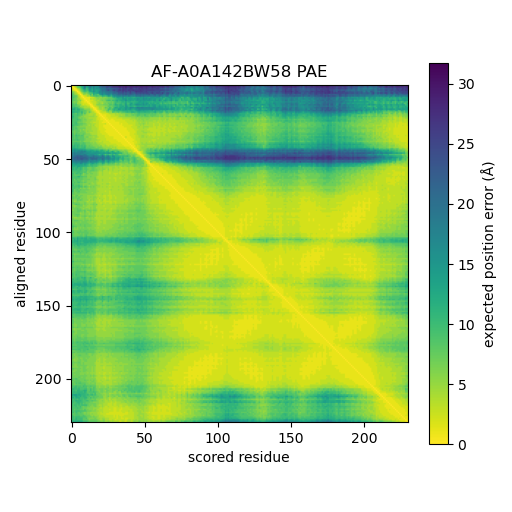46 -5.992 22.833 1.00 97.69 113 GLN A N 1
ATOM 883 C CA . GLN A 1 113 ? -12.506 -5.814 22.667 1.00 97.69 113 GLN A CA 1
ATOM 884 C C . GLN A 1 113 ? -11.907 -6.886 21.737 1.00 97.69 113 GLN A C 1
ATOM 886 O O . GLN A 1 113 ? -11.187 -6.559 20.791 1.00 97.69 113 GLN A O 1
ATOM 891 N N . GLN A 1 114 ? -12.235 -8.163 21.956 1.00 96.44 114 GLN A N 1
ATOM 892 C CA . GLN A 1 114 ? -11.787 -9.262 21.095 1.00 96.44 114 GLN A CA 1
ATOM 893 C C . GLN A 1 114 ? -12.291 -9.105 19.656 1.00 96.44 114 GLN A C 1
ATOM 895 O O . GLN A 1 114 ? -11.520 -9.297 18.715 1.00 96.44 114 GLN A O 1
ATOM 900 N N . GLN A 1 115 ? -13.551 -8.701 19.471 1.00 97.00 115 GLN A N 1
ATOM 901 C CA . GLN A 1 115 ? -14.110 -8.435 18.145 1.00 97.00 115 GLN A CA 1
ATOM 902 C C . GLN A 1 115 ? -13.366 -7.307 17.426 1.00 97.00 115 GLN A C 1
ATOM 904 O O . GLN A 1 115 ? -13.036 -7.454 16.251 1.00 97.00 115 GLN A O 1
ATOM 909 N N . ILE A 1 116 ? -13.017 -6.222 18.122 1.00 98.00 116 ILE A N 1
ATOM 910 C CA . ILE A 1 116 ? -12.198 -5.142 17.556 1.00 98.00 116 ILE A CA 1
ATOM 911 C C . ILE A 1 116 ? -10.840 -5.678 17.078 1.00 98.00 116 ILE A C 1
ATOM 913 O O . ILE A 1 116 ? -10.428 -5.386 15.956 1.00 98.00 116 ILE A O 1
ATOM 917 N N . PHE A 1 117 ? -10.158 -6.514 17.868 1.00 97.75 117 PHE A N 1
ATOM 918 C CA . PHE A 1 117 ? -8.888 -7.118 17.447 1.00 97.75 117 PHE A CA 1
ATOM 919 C C . PHE A 1 117 ? -9.034 -8.037 16.229 1.00 97.75 117 PHE A C 1
ATOM 921 O O . PHE A 1 117 ? -8.204 -7.982 15.314 1.00 97.75 117 PHE A O 1
ATOM 928 N N . LEU A 1 118 ? -10.077 -8.870 16.195 1.00 97.50 118 LEU A N 1
ATOM 929 C CA . LEU A 1 118 ? -10.352 -9.769 15.073 1.00 97.50 118 LEU A CA 1
ATOM 930 C C . LEU A 1 118 ? -10.659 -8.990 13.793 1.00 97.50 118 LEU A C 1
ATOM 932 O O . LEU A 1 118 ? -10.074 -9.282 12.749 1.00 97.50 118 LEU A O 1
ATOM 936 N N . LEU A 1 119 ? -11.512 -7.968 13.877 1.00 98.25 119 LEU A N 1
ATOM 937 C CA . LEU A 1 119 ? -11.862 -7.110 12.748 1.00 98.25 119 LEU A CA 1
ATOM 938 C C . LEU A 1 119 ? -10.660 -6.301 12.259 1.00 98.25 119 LEU A C 1
ATOM 940 O O . LEU A 1 119 ? -10.430 -6.227 11.055 1.00 98.25 119 LEU A O 1
ATOM 944 N N . LEU A 1 120 ? -9.831 -5.776 13.164 1.00 98.00 120 LEU A N 1
ATOM 945 C CA . LEU A 1 120 ? -8.600 -5.078 12.799 1.00 98.00 120 LEU A CA 1
ATOM 946 C C . LEU A 1 120 ? -7.612 -6.015 12.089 1.00 98.00 120 LEU A C 1
ATOM 948 O O . LEU A 1 120 ? -7.006 -5.647 11.079 1.00 98.00 120 LEU A O 1
ATOM 952 N N . ARG A 1 121 ? -7.447 -7.250 12.579 1.00 97.25 121 ARG A N 1
ATOM 953 C CA . ARG A 1 121 ? -6.619 -8.271 11.918 1.00 97.25 121 ARG A CA 1
ATOM 954 C C . ARG A 1 121 ? -7.178 -8.621 10.538 1.00 97.25 121 ARG A C 1
ATOM 956 O O . ARG A 1 121 ? -6.410 -8.684 9.577 1.00 97.25 121 ARG A O 1
ATOM 963 N N . ALA A 1 122 ? -8.490 -8.823 10.437 1.00 97.69 122 ALA A N 1
ATOM 964 C CA . ALA A 1 122 ? -9.181 -9.111 9.187 1.00 97.69 122 ALA A CA 1
ATOM 965 C C . ALA A 1 122 ? -9.019 -7.967 8.178 1.00 97.69 122 ALA A C 1
ATOM 967 O O . ALA A 1 122 ? -8.654 -8.233 7.036 1.00 97.69 122 ALA A O 1
ATOM 968 N N . PHE A 1 123 ? -9.196 -6.711 8.600 1.00 98.31 123 PHE A N 1
ATOM 969 C CA . PHE A 1 123 ? -9.028 -5.520 7.763 1.00 98.31 123 PHE A CA 1
ATOM 970 C C . PHE A 1 123 ? -7.624 -5.460 7.161 1.00 98.31 123 PHE A C 1
ATOM 972 O O . PHE A 1 123 ? -7.464 -5.439 5.941 1.00 98.31 123 PHE A O 1
ATOM 979 N N . ASN A 1 124 ? -6.598 -5.539 8.016 1.00 96.94 124 ASN A N 1
ATOM 980 C CA . ASN A 1 124 ? -5.201 -5.528 7.583 1.00 96.94 124 ASN A CA 1
ATOM 981 C C . ASN A 1 124 ? -4.919 -6.629 6.554 1.00 96.94 124 ASN A C 1
ATOM 983 O O . ASN A 1 124 ? -4.216 -6.418 5.563 1.00 96.94 124 ASN A O 1
ATOM 987 N N . ARG A 1 125 ? -5.464 -7.826 6.781 1.00 95.94 125 ARG A N 1
ATOM 988 C CA . ARG A 1 125 ? -5.238 -8.968 5.901 1.00 95.94 125 ARG A CA 1
ATOM 989 C C . ARG A 1 125 ? -5.978 -8.833 4.574 1.00 95.94 125 ARG A C 1
ATOM 991 O O . ARG A 1 125 ? -5.378 -9.078 3.528 1.00 95.94 125 ARG A O 1
ATOM 998 N N . CYS A 1 126 ? -7.228 -8.387 4.631 1.00 96.75 126 CYS A N 1
ATOM 999 C CA . CYS A 1 126 ? -8.072 -8.091 3.483 1.00 96.75 126 CYS A CA 1
ATOM 1000 C C . CYS A 1 126 ? -7.415 -7.055 2.570 1.00 96.75 126 CYS A C 1
ATOM 1002 O O . CYS A 1 126 ? -7.250 -7.317 1.380 1.00 96.75 126 CYS A O 1
ATOM 1004 N N . LEU A 1 127 ? -6.952 -5.934 3.134 1.00 96.94 127 LEU A N 1
ATOM 1005 C CA . LEU A 1 127 ? -6.277 -4.876 2.387 1.00 96.94 127 LEU A CA 1
ATOM 1006 C C . LEU A 1 127 ? -5.026 -5.412 1.678 1.00 96.94 127 LEU A C 1
ATOM 1008 O O . LEU A 1 127 ? -4.893 -5.288 0.464 1.00 96.94 127 LEU A O 1
ATOM 1012 N N . ILE A 1 128 ? -4.127 -6.090 2.398 1.00 95.94 128 ILE A N 1
ATOM 1013 C CA . ILE A 1 128 ? -2.877 -6.599 1.808 1.00 95.94 128 ILE A CA 1
ATOM 1014 C C . ILE A 1 128 ? -3.124 -7.666 0.731 1.00 95.94 128 ILE A C 1
ATOM 1016 O O . ILE A 1 128 ? -2.384 -7.714 -0.254 1.00 95.94 128 ILE A O 1
ATOM 1020 N N . TYR A 1 129 ? -4.121 -8.537 0.902 1.00 95.12 129 TYR A N 1
ATOM 1021 C CA . TYR A 1 129 ? -4.457 -9.550 -0.105 1.00 95.12 129 TYR A CA 1
ATOM 1022 C C . TYR A 1 129 ? -5.130 -8.919 -1.325 1.00 95.12 129 TYR A C 1
ATOM 1024 O O . TYR A 1 129 ? -4.749 -9.252 -2.447 1.00 95.12 129 TYR A O 1
ATOM 1032 N N . GLY A 1 130 ? -6.027 -7.951 -1.121 1.00 93.69 130 GLY A N 1
ATOM 1033 C CA . GLY A 1 130 ? -6.652 -7.180 -2.196 1.00 93.69 130 GLY A CA 1
ATOM 1034 C C . GLY A 1 130 ? -5.635 -6.394 -3.027 1.00 93.69 130 GLY A C 1
ATOM 1035 O O . GLY A 1 130 ? -5.695 -6.401 -4.256 1.00 93.69 130 GLY A O 1
ATOM 1036 N N . LEU A 1 131 ? -4.617 -5.801 -2.395 1.00 94.56 131 LEU A N 1
ATOM 1037 C CA . LEU A 1 131 ? -3.522 -5.120 -3.102 1.00 94.56 131 LEU A CA 1
ATOM 1038 C C . LEU A 1 131 ? -2.628 -6.068 -3.917 1.00 94.56 131 LEU A C 1
ATOM 1040 O O . LEU A 1 131 ? -1.891 -5.609 -4.785 1.00 94.56 131 LEU A O 1
ATOM 1044 N N . ARG A 1 132 ? -2.678 -7.375 -3.640 1.00 94.56 132 ARG A N 1
ATOM 1045 C CA . ARG A 1 132 ? -1.892 -8.420 -4.318 1.00 94.56 132 ARG A CA 1
ATOM 1046 C C . ARG A 1 132 ? -2.724 -9.296 -5.255 1.00 94.56 132 ARG A C 1
ATOM 1048 O O . ARG A 1 132 ? -2.201 -10.310 -5.710 1.00 94.56 132 ARG A O 1
ATOM 1055 N N . ASP A 1 133 ? -3.996 -8.958 -5.465 1.00 92.25 133 ASP A N 1
ATOM 1056 C CA . ASP A 1 133 ? -4.940 -9.748 -6.267 1.00 92.25 133 ASP A CA 1
ATOM 1057 C C . ASP A 1 133 ? -5.026 -11.217 -5.808 1.00 92.25 133 ASP A C 1
ATOM 1059 O O . ASP A 1 133 ? -5.177 -12.143 -6.601 1.00 92.25 133 ASP A O 1
ATOM 1063 N N . LYS A 1 134 ? -4.899 -11.441 -4.492 1.00 92.75 134 LYS A N 1
ATOM 1064 C CA . LYS A 1 134 ? -4.996 -12.768 -3.875 1.00 92.75 134 LYS A CA 1
ATOM 1065 C C . LYS A 1 134 ? -6.412 -13.030 -3.364 1.00 92.75 134 LYS A C 1
ATOM 1067 O O . LYS A 1 134 ? -7.063 -12.098 -2.892 1.00 92.75 134 LYS A O 1
ATOM 1072 N N . PRO A 1 135 ? -6.877 -14.293 -3.370 1.00 89.00 135 PRO A N 1
ATOM 1073 C CA . PRO A 1 135 ? -8.202 -14.635 -2.866 1.00 89.00 135 PRO A CA 1
ATOM 1074 C C . PRO A 1 135 ? -8.325 -14.295 -1.374 1.00 89.00 135 PRO A C 1
ATOM 1076 O O . PRO A 1 135 ? -7.602 -14.831 -0.537 1.00 89.00 135 PRO A O 1
ATOM 1079 N N . ILE A 1 136 ? -9.257 -13.397 -1.048 1.00 92.62 136 ILE A N 1
ATOM 1080 C CA . ILE A 1 136 ? -9.453 -12.858 0.307 1.00 92.62 136 ILE A CA 1
ATOM 1081 C C . ILE A 1 136 ? -10.263 -13.825 1.187 1.00 92.62 136 ILE A C 1
ATOM 1083 O O . ILE A 1 136 ? -9.990 -13.953 2.378 1.00 92.62 136 ILE A O 1
ATOM 1087 N N . ALA A 1 137 ? -11.243 -14.531 0.611 1.00 89.62 137 ALA A N 1
ATOM 1088 C CA . ALA A 1 137 ? -12.216 -15.329 1.363 1.00 89.62 137 ALA A CA 1
ATOM 1089 C C . ALA A 1 137 ? -11.575 -16.437 2.218 1.00 89.62 137 ALA A C 1
ATOM 1091 O O . ALA A 1 137 ? -11.932 -16.590 3.384 1.00 89.62 137 ALA A O 1
ATOM 1092 N N . VAL A 1 138 ? -10.605 -17.169 1.658 1.00 88.88 138 VAL A N 1
ATOM 1093 C CA . VAL A 1 138 ? -9.899 -18.256 2.363 1.00 88.88 138 VAL A CA 1
ATOM 1094 C C . VAL A 1 138 ? -9.136 -17.706 3.562 1.00 88.88 138 VAL A C 1
ATOM 1096 O O . VAL A 1 138 ? -9.224 -18.241 4.662 1.00 88.88 138 VAL A O 1
ATOM 1099 N N . GLU A 1 139 ? -8.429 -16.598 3.363 1.00 91.25 139 GLU A N 1
ATOM 1100 C CA . GLU A 1 139 ? -7.641 -15.981 4.422 1.00 91.25 139 GLU A CA 1
ATOM 1101 C C . GLU A 1 139 ? -8.542 -15.413 5.529 1.00 91.25 139 GLU A C 1
ATOM 1103 O O . GLU A 1 139 ? -8.269 -15.620 6.710 1.00 91.25 139 GLU A O 1
ATOM 1108 N N . LEU A 1 140 ? -9.652 -14.756 5.171 1.00 94.06 140 LEU A N 1
ATOM 1109 C CA . LEU A 1 140 ? -10.607 -14.231 6.149 1.00 94.06 140 LEU A CA 1
ATOM 1110 C C . LEU A 1 140 ? -11.319 -15.330 6.939 1.00 94.06 140 LEU A C 1
ATOM 1112 O O . LEU A 1 140 ? -11.594 -15.124 8.121 1.00 94.06 140 LEU A O 1
ATOM 1116 N N . ALA A 1 141 ? -11.579 -16.493 6.336 1.00 94.62 141 ALA A N 1
ATOM 1117 C CA . ALA A 1 141 ? -12.215 -17.615 7.027 1.00 94.62 141 ALA A CA 1
ATOM 1118 C C . ALA A 1 141 ? -11.382 -18.105 8.222 1.00 94.62 141 ALA A C 1
ATOM 1120 O O . ALA A 1 141 ? -11.951 -18.503 9.234 1.00 94.62 141 ALA A O 1
ATOM 1121 N N . THR A 1 142 ? -10.049 -17.992 8.152 1.00 93.62 142 THR A N 1
ATOM 1122 C CA . THR A 1 142 ? -9.149 -18.332 9.272 1.00 93.62 142 THR A CA 1
ATOM 1123 C C . THR A 1 142 ? -9.210 -17.343 10.442 1.00 93.62 142 THR A C 1
ATOM 1125 O O . THR A 1 142 ? -8.713 -17.647 11.524 1.00 93.62 142 THR A O 1
ATOM 1128 N N . ILE A 1 143 ? -9.785 -16.151 10.233 1.00 94.75 143 ILE A N 1
ATOM 1129 C CA . ILE A 1 143 ? -9.825 -15.065 11.223 1.00 94.75 143 ILE A CA 1
ATOM 1130 C C . ILE A 1 143 ? -11.239 -14.888 11.786 1.00 94.75 143 ILE A C 1
ATOM 1132 O O . ILE A 1 143 ? -11.398 -14.794 12.997 1.00 94.75 143 ILE A O 1
ATOM 1136 N N . LEU A 1 144 ? -12.250 -14.824 10.915 1.00 94.19 144 LEU A N 1
ATOM 1137 C CA . LEU A 1 144 ? -13.641 -14.502 11.266 1.00 94.19 144 LEU A CA 1
ATOM 1138 C C . LEU A 1 144 ? -14.564 -15.732 11.280 1.00 94.19 144 LEU A C 1
ATOM 1140 O O . LEU A 1 144 ? -15.735 -15.629 11.630 1.00 94.19 144 LEU A O 1
ATOM 1144 N N . GLY A 1 145 ? -14.064 -16.891 10.850 1.00 93.69 145 GLY A N 1
ATOM 1145 C CA . GLY A 1 145 ? -14.894 -18.048 10.535 1.00 93.69 145 GLY A CA 1
ATOM 1146 C C . GLY A 1 145 ? -15.517 -17.968 9.131 1.00 93.69 145 GLY A C 1
ATOM 1147 O O . GLY A 1 145 ? -15.575 -16.899 8.513 1.00 93.69 145 GLY A O 1
ATOM 1148 N N . PRO A 1 146 ? -15.975 -19.110 8.587 1.00 91.81 146 PRO A N 1
ATOM 1149 C CA . PRO A 1 146 ? -16.356 -19.231 7.180 1.00 91.81 146 PRO A CA 1
ATOM 1150 C C . PRO A 1 146 ? -17.589 -18.397 6.808 1.00 91.81 146 PRO A C 1
ATOM 1152 O O . PRO A 1 146 ? -17.603 -17.763 5.753 1.00 91.81 146 PRO A O 1
ATOM 1155 N N . GLU A 1 147 ? -18.603 -18.345 7.676 1.00 92.31 147 GLU A N 1
ATOM 1156 C CA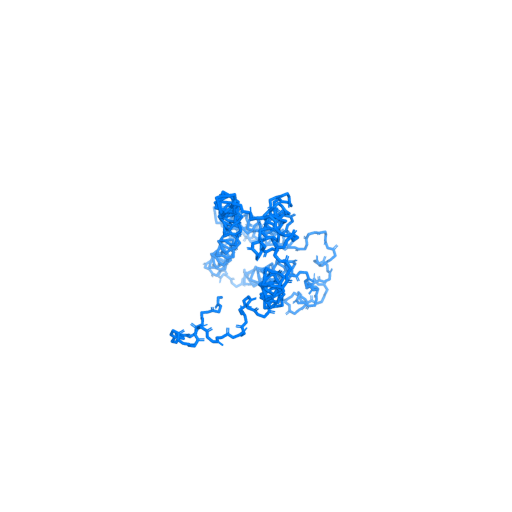 . GLU A 1 147 ? -19.850 -17.621 7.400 1.00 92.31 147 GLU A CA 1
ATOM 1157 C C . GLU A 1 147 ? -19.612 -16.106 7.294 1.00 92.31 147 GLU A C 1
ATOM 1159 O O . GLU A 1 147 ? -19.987 -15.464 6.307 1.00 92.31 147 GLU A O 1
ATOM 1164 N N . GLN A 1 148 ? -18.935 -15.527 8.290 1.00 92.19 148 GLN A N 1
ATOM 1165 C CA . GLN A 1 148 ? -18.656 -14.094 8.317 1.00 92.19 148 GLN A CA 1
ATOM 1166 C C . GLN A 1 148 ? -17.667 -13.701 7.214 1.00 92.19 148 GLN A C 1
ATOM 1168 O O . GLN A 1 148 ? -17.869 -12.685 6.548 1.00 92.19 148 GLN A O 1
ATOM 1173 N N . ALA A 1 149 ? -16.656 -14.531 6.943 1.00 93.44 149 ALA A N 1
ATOM 1174 C CA . ALA A 1 149 ? -15.730 -14.309 5.836 1.00 93.44 149 ALA A CA 1
ATOM 1175 C C . ALA A 1 149 ? -16.443 -14.264 4.479 1.00 93.44 149 ALA A C 1
ATOM 1177 O O . ALA A 1 149 ? -16.162 -13.379 3.670 1.00 93.44 149 ALA A O 1
ATOM 1178 N N . GLN A 1 150 ? -17.401 -15.163 4.234 1.00 92.38 150 GLN A N 1
ATOM 1179 C CA . GLN A 1 150 ? -18.168 -15.162 2.990 1.00 92.38 150 GLN A CA 1
ATOM 1180 C C . GLN A 1 150 ? -19.073 -13.927 2.877 1.00 92.38 150 GLN A C 1
ATOM 1182 O O . GLN A 1 150 ? -19.198 -13.353 1.795 1.00 92.38 150 GLN A O 1
ATOM 1187 N N . ARG A 1 151 ? -19.678 -13.482 3.987 1.00 93.31 151 ARG A N 1
ATOM 1188 C CA . ARG A 1 151 ? -20.466 -12.238 4.029 1.00 93.31 151 ARG A CA 1
ATOM 1189 C C . ARG A 1 151 ? -19.628 -11.011 3.680 1.00 93.31 151 ARG A C 1
ATOM 1191 O O . ARG A 1 151 ? -20.088 -10.180 2.901 1.00 93.31 151 ARG A O 1
ATOM 1198 N N . VAL A 1 152 ? -18.415 -10.920 4.225 1.00 95.00 152 VAL A N 1
ATOM 1199 C CA . VAL A 1 152 ? -17.469 -9.829 3.950 1.00 95.00 152 VAL A CA 1
ATOM 1200 C C . VAL A 1 152 ? -16.981 -9.887 2.500 1.00 95.00 152 VAL A C 1
ATOM 1202 O O . VAL A 1 152 ? -17.034 -8.884 1.795 1.00 95.00 152 VAL A O 1
ATOM 1205 N N . ALA A 1 153 ? -16.582 -11.066 2.014 1.00 92.19 153 ALA A N 1
ATOM 1206 C CA . ALA A 1 153 ? -16.044 -11.244 0.664 1.00 92.19 153 ALA A CA 1
ATOM 1207 C C . ALA A 1 153 ? -17.059 -10.966 -0.460 1.00 92.19 153 ALA A C 1
ATOM 1209 O O . ALA A 1 153 ? -16.655 -10.665 -1.577 1.00 92.19 153 ALA A O 1
ATOM 1210 N N . LYS A 1 154 ? -18.366 -11.058 -0.180 1.00 93.56 154 LYS A N 1
ATOM 1211 C CA . LYS A 1 154 ? -19.441 -10.726 -1.134 1.00 93.56 154 LYS A CA 1
ATOM 1212 C C . LYS A 1 154 ? -19.689 -9.221 -1.289 1.00 93.56 154 LYS A C 1
ATOM 1214 O O . LYS A 1 154 ? -20.484 -8.831 -2.141 1.00 93.56 154 LYS A O 1
ATOM 1219 N N . LYS A 1 155 ? -19.087 -8.373 -0.452 1.00 96.00 155 LYS A N 1
ATOM 1220 C CA . LYS A 1 155 ? -19.235 -6.916 -0.562 1.00 96.00 155 LYS A CA 1
ATOM 1221 C C . LYS A 1 155 ? -18.401 -6.378 -1.720 1.00 96.00 155 LYS A C 1
ATOM 1223 O O . LYS A 1 155 ? -17.358 -6.934 -2.043 1.00 96.00 155 LYS A O 1
ATOM 1228 N N . SER A 1 156 ? -18.851 -5.270 -2.309 1.00 93.25 156 SER A N 1
ATOM 1229 C CA . SER A 1 156 ? -18.116 -4.563 -3.366 1.00 93.25 156 SER A CA 1
ATOM 1230 C C . SER A 1 156 ? -16.740 -4.103 -2.886 1.00 93.25 156 SER A C 1
ATOM 1232 O O . SER A 1 156 ? -15.755 -4.270 -3.599 1.00 93.25 156 SER A O 1
ATOM 1234 N N . ASN A 1 157 ? -16.671 -3.590 -1.654 1.00 94.75 157 ASN A N 1
ATOM 1235 C CA . ASN A 1 157 ? -15.429 -3.270 -0.966 1.00 94.75 157 ASN A CA 1
ATOM 1236 C C . ASN A 1 157 ? -15.355 -4.017 0.382 1.00 94.75 157 ASN A C 1
ATOM 1238 O O . ASN A 1 157 ? -15.877 -3.540 1.393 1.00 94.75 157 ASN A O 1
ATOM 1242 N N . PRO A 1 158 ? -14.738 -5.212 0.414 1.00 96.12 158 PRO A N 1
ATOM 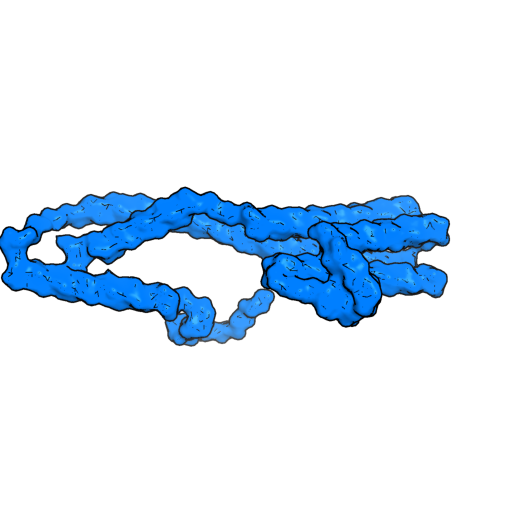1243 C CA . PRO A 1 158 ? -14.627 -6.005 1.635 1.00 96.12 158 PRO A CA 1
ATOM 1244 C C . PRO A 1 158 ? -13.803 -5.334 2.746 1.00 96.12 158 PRO A C 1
ATOM 1246 O O . PRO A 1 158 ? -14.103 -5.537 3.920 1.00 96.12 158 PRO A O 1
ATOM 1249 N N . ALA A 1 159 ? -12.778 -4.545 2.397 1.00 96.75 159 ALA A N 1
ATOM 1250 C CA . ALA A 1 159 ? -11.925 -3.872 3.378 1.00 96.75 159 ALA A CA 1
ATOM 1251 C C . ALA A 1 159 ? -12.673 -2.721 4.067 1.00 96.75 159 ALA A C 1
ATOM 1253 O O . ALA A 1 159 ? -12.703 -2.671 5.294 1.00 96.75 159 ALA A O 1
ATOM 1254 N N . ASP A 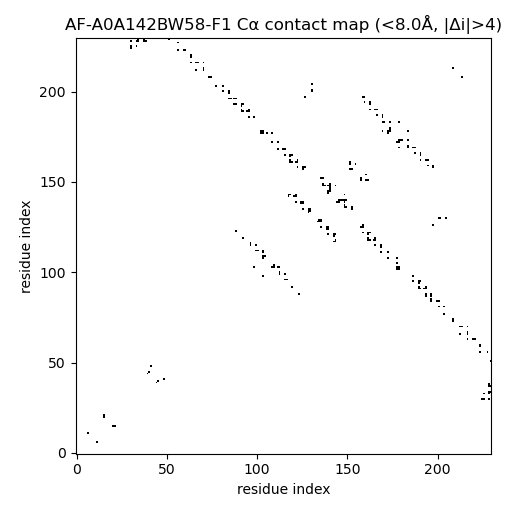1 160 ? -13.369 -1.890 3.292 1.00 97.75 160 ASP A N 1
ATOM 1255 C CA . ASP A 1 160 ? -14.187 -0.794 3.827 1.00 97.75 160 ASP A CA 1
ATOM 1256 C C . ASP A 1 160 ? -15.341 -1.326 4.694 1.00 97.75 160 ASP A C 1
ATOM 1258 O O . ASP A 1 160 ? -15.607 -0.839 5.792 1.00 97.75 160 ASP A O 1
ATOM 1262 N N . TYR A 1 161 ? -15.954 -2.441 4.282 1.00 98.12 161 TYR A N 1
ATOM 1263 C CA . TYR A 1 161 ? -16.974 -3.100 5.095 1.00 98.12 161 TYR A CA 1
ATOM 1264 C C . TYR A 1 161 ? -16.446 -3.565 6.465 1.00 98.12 161 TYR A C 1
ATOM 1266 O O . TYR A 1 161 ? -17.183 -3.530 7.448 1.00 98.12 161 TYR A O 1
ATOM 1274 N N . LEU A 1 162 ? -15.176 -3.971 6.572 1.00 98.38 162 LEU A N 1
ATOM 1275 C CA . LEU A 1 162 ? -14.567 -4.314 7.863 1.00 98.38 162 LEU A CA 1
ATOM 1276 C C . LEU A 1 162 ? -14.354 -3.078 8.753 1.00 98.38 162 LEU A C 1
ATOM 1278 O O . LEU A 1 162 ? -14.486 -3.199 9.971 1.00 98.38 162 LEU A O 1
ATOM 1282 N N . LEU A 1 163 ? -14.084 -1.904 8.171 1.00 98.50 163 LEU A N 1
ATOM 1283 C CA . LEU A 1 163 ? -14.030 -0.637 8.911 1.00 98.50 163 LEU A CA 1
ATOM 1284 C C . LEU A 1 163 ? -15.411 -0.248 9.445 1.00 98.50 163 LEU A C 1
ATOM 1286 O O . LEU A 1 163 ? -15.532 0.099 10.617 1.00 98.50 163 LEU A O 1
ATOM 1290 N N . LEU A 1 164 ? -16.471 -0.431 8.651 1.00 98.44 164 LEU A N 1
ATOM 1291 C CA . LEU A 1 164 ? -17.847 -0.260 9.128 1.00 98.44 164 LEU A CA 1
ATOM 1292 C C . LEU A 1 164 ? -18.150 -1.166 10.333 1.00 98.44 164 LEU A C 1
ATOM 1294 O O . LEU A 1 164 ? -18.749 -0.721 11.312 1.00 98.44 164 LEU A O 1
ATOM 1298 N N . LEU A 1 165 ? -17.741 -2.439 10.281 1.00 98.25 165 LEU A N 1
ATOM 1299 C CA . LEU A 1 165 ? -17.924 -3.360 11.406 1.00 98.25 165 LEU A CA 1
ATOM 1300 C C . LEU A 1 165 ? -17.132 -2.915 12.648 1.00 98.25 165 LEU A C 1
ATOM 1302 O O . LEU A 1 165 ? -17.630 -3.083 13.761 1.00 98.25 165 LEU A O 1
ATOM 1306 N N . LEU A 1 166 ? -15.942 -2.325 12.480 1.00 98.31 166 LEU A N 1
ATOM 1307 C CA . LEU A 1 166 ? -15.179 -1.726 13.583 1.00 98.31 166 LEU A CA 1
ATOM 1308 C C . LEU A 1 166 ? -15.939 -0.555 14.218 1.00 98.31 166 LEU A C 1
ATOM 1310 O O . LEU A 1 166 ? -16.151 -0.578 15.432 1.00 98.31 166 LEU A O 1
ATOM 1314 N N . SER A 1 167 ? -16.424 0.405 13.426 1.00 98.56 167 SER A N 1
ATOM 1315 C CA . SER A 1 167 ? -17.220 1.535 13.935 1.00 98.56 167 SER A CA 1
ATOM 1316 C C . SER A 1 167 ? -18.494 1.063 14.646 1.00 98.56 167 SER A C 1
ATOM 1318 O O . SER A 1 167 ? -18.889 1.598 15.681 1.00 98.56 167 SER A O 1
ATOM 1320 N N . GLN A 1 168 ? -19.123 -0.022 14.179 1.00 98.50 168 GLN A N 1
ATOM 1321 C CA . GLN A 1 168 ? -20.270 -0.621 14.873 1.00 98.50 168 GLN A CA 1
ATOM 1322 C C . GLN A 1 168 ? -19.916 -1.158 16.270 1.00 98.50 168 GLN A C 1
ATOM 1324 O O . GLN A 1 168 ? -20.733 -1.017 17.187 1.00 98.50 168 GLN A O 1
ATOM 1329 N N . GLN A 1 169 ? -18.722 -1.734 16.459 1.00 98.19 169 GLN A N 1
ATOM 1330 C CA . GLN A 1 169 ? -18.246 -2.165 17.781 1.00 98.19 169 GLN A CA 1
ATOM 1331 C C . GLN A 1 169 ? -17.990 -0.971 18.707 1.00 98.19 169 GLN A C 1
ATOM 1333 O O . GLN A 1 169 ? -18.388 -1.008 19.872 1.00 98.19 169 GLN A O 1
ATOM 1338 N N . VAL A 1 170 ? -17.398 0.108 18.188 1.00 98.12 170 VAL A N 1
ATOM 1339 C CA . VAL A 1 170 ? -17.168 1.353 18.943 1.00 98.12 170 VAL A CA 1
ATOM 1340 C C . VAL A 1 170 ? -18.500 1.978 19.364 1.00 98.12 170 VAL A C 1
ATOM 1342 O O . VAL A 1 170 ? -18.711 2.278 20.541 1.00 98.12 170 VAL A O 1
ATOM 1345 N N . ALA A 1 171 ? -19.454 2.083 18.437 1.00 98.25 171 ALA A N 1
ATOM 1346 C CA . ALA A 1 171 ? -20.793 2.587 18.721 1.00 98.25 171 ALA A CA 1
ATOM 1347 C C . ALA A 1 171 ? -21.542 1.718 19.746 1.00 98.25 171 ALA A C 1
ATOM 1349 O O . ALA A 1 171 ? -22.278 2.247 20.583 1.00 98.25 171 ALA A O 1
ATOM 1350 N N . TYR A 1 172 ? -21.367 0.393 19.701 1.00 98.00 172 TYR A N 1
ATOM 1351 C CA . TYR A 1 172 ? -21.929 -0.521 20.695 1.00 98.00 172 TYR A CA 1
ATOM 1352 C C . TYR A 1 172 ? -21.319 -0.302 22.084 1.00 98.00 172 TYR A C 1
ATOM 1354 O O . TYR A 1 172 ? -22.069 -0.131 23.046 1.00 98.00 172 TYR A O 1
ATOM 1362 N N . ALA A 1 173 ? -19.990 -0.217 22.185 1.00 97.44 173 ALA A N 1
ATOM 1363 C CA . ALA A 1 173 ? -19.301 0.053 23.445 1.00 97.44 173 ALA A CA 1
ATOM 1364 C C . ALA A 1 173 ? -19.700 1.409 24.052 1.00 97.44 173 ALA A C 1
ATOM 1366 O O . ALA A 1 173 ? -19.913 1.504 25.261 1.00 97.44 173 ALA A O 1
ATOM 1367 N N . ARG A 1 174 ? -19.896 2.438 23.214 1.00 97.38 174 ARG A N 1
ATOM 1368 C CA . ARG A 1 174 ? -20.428 3.740 23.646 1.00 97.38 174 ARG A CA 1
ATOM 1369 C C . ARG A 1 174 ? -21.843 3.621 24.215 1.00 97.38 174 ARG A C 1
ATOM 1371 O O . ARG A 1 174 ? -22.107 4.130 25.296 1.00 97.38 174 ARG A O 1
ATOM 1378 N N . ARG A 1 175 ? -22.756 2.918 23.528 1.00 97.50 175 ARG A N 1
ATOM 1379 C CA . ARG A 1 175 ? -24.139 2.706 24.015 1.00 97.50 175 ARG A CA 1
ATOM 1380 C C . ARG A 1 175 ? -24.193 1.947 25.342 1.00 97.50 175 ARG A C 1
ATOM 1382 O O . ARG A 1 175 ? -25.130 2.139 26.106 1.00 97.50 175 ARG A O 1
ATOM 1389 N N . LYS A 1 176 ? -23.208 1.087 25.603 1.00 96.69 176 LYS A N 1
ATOM 1390 C CA . LYS A 1 176 ? -23.043 0.364 26.870 1.00 96.69 176 LYS A CA 1
ATOM 1391 C C . LYS A 1 176 ? -22.301 1.163 27.948 1.00 96.69 176 LYS A C 1
ATOM 1393 O O . LYS A 1 176 ? -22.062 0.626 29.019 1.00 96.69 176 LYS A O 1
ATOM 1398 N N . ALA A 1 177 ? -21.955 2.425 27.676 1.00 95.88 177 ALA A N 1
ATOM 1399 C CA . ALA A 1 177 ? -21.180 3.296 28.559 1.00 95.88 177 ALA A CA 1
ATOM 1400 C C . ALA A 1 177 ? -19.790 2.743 28.943 1.00 95.88 177 ALA A C 1
ATOM 1402 O O . ALA A 1 177 ? -19.184 3.199 29.909 1.0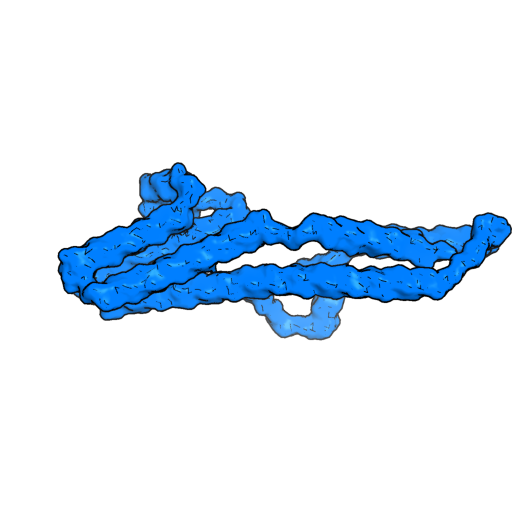0 95.88 177 ALA A O 1
ATOM 1403 N N . TRP A 1 178 ? -19.245 1.800 28.164 1.00 96.94 178 TRP A N 1
ATOM 1404 C CA . TRP A 1 178 ? -17.864 1.326 28.327 1.00 96.94 178 TRP A CA 1
ATOM 1405 C C . TRP A 1 178 ? -16.845 2.316 27.752 1.00 96.94 178 TRP A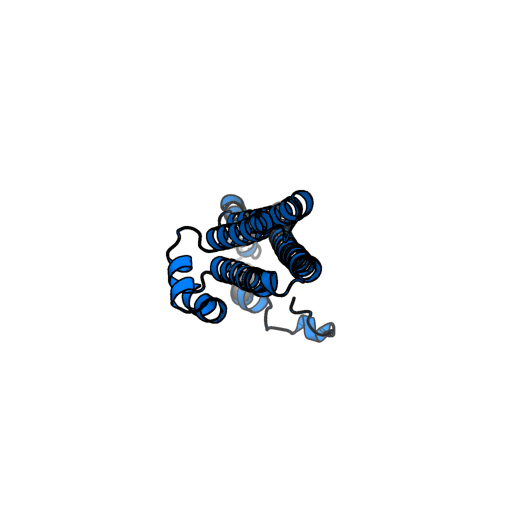 C 1
ATOM 1407 O O . TRP A 1 178 ? -15.685 2.312 28.149 1.00 96.94 178 TRP A O 1
ATOM 1417 N N . LEU A 1 179 ? -17.277 3.173 26.823 1.00 96.81 179 LEU A N 1
ATOM 1418 C CA . LEU A 1 179 ? -16.494 4.281 26.280 1.00 96.81 179 LEU A CA 1
ATOM 1419 C C . LEU A 1 179 ? -17.234 5.600 26.505 1.00 96.81 179 LEU A C 1
ATOM 1421 O O . LEU A 1 179 ? -18.440 5.686 26.264 1.00 96.81 179 LEU A O 1
ATOM 1425 N N . SER A 1 180 ? -16.494 6.638 26.901 1.00 96.44 180 SER A N 1
ATOM 1426 C CA . SER A 1 180 ? -16.990 8.016 26.876 1.00 96.44 180 SER A CA 1
ATOM 1427 C C . SER A 1 180 ? -17.142 8.515 25.436 1.00 96.44 180 SER A C 1
ATOM 1429 O O . SER A 1 180 ? -16.577 7.939 24.505 1.00 96.44 180 SER A O 1
ATOM 1431 N N . GLU A 1 181 ? -17.873 9.614 25.235 1.00 96.75 181 GLU A N 1
ATOM 1432 C CA . GLU A 1 181 ? -18.030 10.219 23.904 1.00 96.75 181 GLU A CA 1
ATOM 1433 C C . GLU A 1 181 ? -16.692 10.655 23.302 1.00 96.75 181 GLU A C 1
ATOM 1435 O O . GLU A 1 181 ? -16.429 10.383 22.135 1.00 96.75 181 GLU A O 1
ATOM 1440 N N . ILE A 1 182 ? -15.820 11.245 24.125 1.00 97.44 182 ILE A N 1
ATOM 1441 C CA . ILE A 1 182 ? -14.473 11.670 23.723 1.00 97.44 182 ILE A CA 1
ATOM 1442 C C . ILE A 1 182 ? -13.644 10.460 23.286 1.00 97.44 182 ILE A C 1
ATOM 1444 O O . ILE A 1 182 ? -12.990 10.494 22.249 1.00 97.44 182 ILE A O 1
ATOM 1448 N N . MET A 1 183 ? -13.694 9.366 24.052 1.00 97.31 183 MET A N 1
ATOM 1449 C CA . MET A 1 183 ? -12.940 8.166 23.705 1.00 97.31 183 MET A CA 1
ATOM 1450 C C . MET A 1 183 ? -13.491 7.520 22.433 1.00 97.31 183 MET A C 1
ATOM 1452 O O . MET A 1 183 ? -12.723 7.173 21.547 1.00 97.31 183 MET A O 1
ATOM 1456 N N . ALA A 1 184 ? -14.815 7.404 22.299 1.00 97.94 184 ALA A N 1
ATOM 1457 C CA . ALA A 1 184 ? -15.435 6.878 21.087 1.00 97.94 184 ALA A CA 1
ATOM 1458 C C . ALA A 1 184 ? -15.056 7.702 19.842 1.00 97.94 184 ALA A C 1
ATOM 1460 O O . ALA A 1 184 ? -14.744 7.117 18.808 1.00 97.94 184 ALA A O 1
ATOM 1461 N N . ALA A 1 185 ? -15.011 9.035 19.953 1.00 98.19 185 ALA A N 1
ATOM 1462 C CA . ALA A 1 185 ? -14.552 9.906 18.873 1.00 98.19 185 ALA A CA 1
ATOM 1463 C C . ALA A 1 185 ? -13.093 9.622 18.474 1.00 98.19 185 ALA A C 1
ATOM 1465 O O . ALA A 1 185 ? -12.781 9.599 17.286 1.00 98.19 185 ALA A O 1
ATOM 1466 N N . GLU A 1 186 ? -12.218 9.330 19.438 1.00 98.25 186 GLU A N 1
ATOM 1467 C CA . GLU A 1 186 ? -10.817 9.013 19.147 1.00 98.25 186 GLU A CA 1
ATOM 1468 C C . GLU A 1 186 ? -10.639 7.649 18.463 1.00 98.25 186 GLU A C 1
ATOM 1470 O O . GLU A 1 186 ? -9.804 7.490 17.569 1.00 98.25 186 GLU A O 1
ATOM 1475 N N . PHE A 1 187 ? -11.474 6.663 18.803 1.00 98.44 187 PHE A N 1
ATOM 1476 C CA . PHE A 1 187 ? -11.531 5.414 18.042 1.00 98.44 187 PHE A CA 1
ATOM 1477 C C . PHE A 1 187 ? -11.980 5.648 16.594 1.00 98.44 187 PHE A C 1
ATOM 1479 O O . PHE A 1 187 ? -11.344 5.125 15.681 1.00 98.44 187 PHE A O 1
ATOM 1486 N N . GLU A 1 188 ? -13.039 6.433 16.371 1.00 98.44 188 GLU A N 1
ATOM 1487 C CA . GLU A 1 188 ? -13.522 6.743 15.016 1.00 98.44 188 GLU A CA 1
ATOM 1488 C C . GLU A 1 188 ? -12.491 7.543 14.206 1.00 98.44 188 GLU A C 1
ATOM 1490 O O . GLU A 1 188 ? -12.312 7.284 13.018 1.00 98.44 188 GLU A O 1
ATOM 1495 N N . SER A 1 189 ? -11.742 8.444 14.849 1.00 98.62 189 SER A N 1
ATOM 1496 C CA . SER A 1 189 ? -10.606 9.146 14.238 1.00 98.62 189 SER A CA 1
ATOM 1497 C C . SER A 1 189 ? -9.559 8.157 13.708 1.00 98.62 189 SER A C 1
ATOM 1499 O O . SER A 1 189 ? -9.187 8.195 12.535 1.00 98.62 189 SER A O 1
ATOM 1501 N N . LEU A 1 190 ? -9.156 7.171 14.518 1.00 98.56 190 LEU A N 1
ATOM 1502 C CA . LEU A 1 190 ? -8.215 6.132 14.085 1.00 98.56 190 LEU A CA 1
ATOM 1503 C C . LEU A 1 190 ? -8.780 5.219 12.986 1.00 98.56 190 LEU A C 1
ATOM 1505 O O . LEU A 1 190 ? -8.018 4.771 12.128 1.00 98.56 190 LEU A O 1
ATOM 1509 N N . ILE A 1 191 ? -10.084 4.929 12.999 1.00 98.69 191 ILE A N 1
ATOM 1510 C CA . ILE A 1 191 ? -10.749 4.164 11.931 1.00 98.69 191 ILE A CA 1
ATOM 1511 C C . ILE A 1 191 ? -10.754 4.968 10.626 1.00 98.69 191 ILE A C 1
ATOM 1513 O O . ILE A 1 191 ? -10.447 4.413 9.571 1.00 98.69 191 ILE A O 1
ATOM 1517 N N . SER A 1 192 ? -11.017 6.274 10.697 1.00 98.69 192 SER A N 1
ATOM 1518 C CA . SER A 1 192 ? -10.928 7.190 9.555 1.00 98.69 192 SER A CA 1
ATOM 1519 C C . SER A 1 192 ? -9.515 7.217 8.963 1.00 98.69 192 SER A C 1
ATOM 1521 O O . SER A 1 192 ? -9.343 7.117 7.750 1.00 98.69 192 SER A O 1
ATOM 1523 N N . GLU A 1 193 ? -8.475 7.217 9.801 1.00 98.69 193 GLU A N 1
ATOM 1524 C CA . GLU A 1 193 ? -7.095 7.121 9.312 1.00 98.69 193 GLU A CA 1
ATOM 1525 C C . GLU A 1 193 ? -6.783 5.776 8.635 1.00 98.69 193 GLU A C 1
ATOM 1527 O O . GLU A 1 193 ? -6.066 5.725 7.632 1.00 98.69 193 GLU A O 1
ATOM 1532 N N . LEU A 1 194 ? -7.357 4.668 9.115 1.00 98.69 194 LEU A N 1
ATOM 1533 C CA . LEU A 1 194 ? -7.266 3.382 8.413 1.00 98.69 194 LEU A CA 1
ATOM 1534 C C . LEU A 1 194 ? -7.980 3.426 7.049 1.00 98.69 194 LEU A C 1
ATOM 1536 O O . LEU A 1 194 ? -7.464 2.856 6.083 1.00 98.69 194 LEU A O 1
ATOM 1540 N N . ALA A 1 195 ? -9.111 4.133 6.946 1.00 98.56 195 ALA A N 1
ATOM 1541 C CA . ALA A 1 195 ? -9.811 4.361 5.681 1.00 98.56 195 ALA A CA 1
ATOM 1542 C C . ALA A 1 195 ? -8.972 5.212 4.710 1.00 98.56 195 ALA A C 1
ATOM 1544 O O . ALA A 1 195 ? -8.844 4.862 3.535 1.00 98.56 195 ALA A O 1
ATOM 1545 N N . ASN A 1 196 ? -8.313 6.268 5.202 1.00 98.56 196 ASN A N 1
ATOM 1546 C CA . ASN A 1 196 ? -7.387 7.089 4.412 1.00 98.56 196 ASN A CA 1
ATOM 1547 C C . ASN A 1 196 ? -6.242 6.248 3.835 1.00 98.56 196 ASN A C 1
ATOM 1549 O O . ASN A 1 196 ? -5.924 6.345 2.646 1.00 98.56 196 ASN A O 1
ATOM 1553 N N . VAL A 1 197 ? -5.654 5.372 4.656 1.00 98.69 197 VAL A N 1
ATOM 1554 C CA . VAL A 1 197 ? -4.616 4.430 4.216 1.00 98.69 197 VAL A CA 1
ATOM 1555 C C . VAL A 1 197 ? -5.148 3.488 3.137 1.00 98.69 197 VAL A C 1
ATOM 1557 O O . VAL A 1 197 ? -4.461 3.264 2.136 1.00 98.69 197 VAL A O 1
ATOM 1560 N N . GLN A 1 198 ? -6.356 2.943 3.305 1.00 98.31 198 GLN A N 1
ATOM 1561 C CA . GLN A 1 198 ? -6.983 2.090 2.297 1.00 98.31 198 GLN A CA 1
ATOM 1562 C C . GLN A 1 198 ? -7.151 2.839 0.968 1.00 98.31 198 GLN A C 1
ATOM 1564 O O . GLN A 1 198 ? -6.662 2.363 -0.058 1.00 98.31 198 GLN A O 1
ATOM 1569 N N . ALA A 1 199 ? -7.775 4.018 0.987 1.00 98.06 199 ALA A N 1
ATOM 1570 C CA . ALA A 1 199 ? -8.021 4.821 -0.209 1.00 98.06 199 ALA A CA 1
ATOM 1571 C C . ALA A 1 199 ? -6.712 5.212 -0.918 1.00 98.06 199 ALA A C 1
ATOM 1573 O O . ALA A 1 199 ? -6.606 5.131 -2.145 1.00 98.06 199 ALA A O 1
ATOM 1574 N N . ALA A 1 200 ? -5.673 5.574 -0.159 1.00 98.12 200 ALA A N 1
ATOM 1575 C CA . ALA A 1 200 ? -4.352 5.862 -0.709 1.00 98.12 200 ALA A CA 1
ATOM 1576 C C . ALA A 1 200 ? -3.719 4.627 -1.370 1.00 98.12 200 ALA A C 1
ATOM 1578 O O . ALA A 1 200 ? -3.160 4.729 -2.464 1.00 98.12 200 ALA A O 1
ATOM 1579 N N . CYS A 1 201 ? -3.832 3.451 -0.746 1.00 97.75 201 CYS A N 1
ATOM 1580 C CA . CYS A 1 201 ? -3.345 2.197 -1.318 1.00 97.75 201 CYS A CA 1
ATOM 1581 C C . CYS A 1 201 ? -4.092 1.812 -2.606 1.00 97.75 201 CYS A C 1
ATOM 1583 O O . CYS A 1 201 ? -3.459 1.389 -3.576 1.00 97.75 201 CYS A O 1
ATOM 1585 N N . GLU A 1 202 ? -5.416 1.972 -2.636 1.00 96.56 202 GLU A N 1
ATOM 1586 C CA . GLU A 1 202 ? -6.241 1.718 -3.820 1.00 96.56 202 GLU A CA 1
ATOM 1587 C C . GLU A 1 202 ? -5.860 2.665 -4.964 1.00 96.56 202 GLU A C 1
ATOM 1589 O O . GLU A 1 202 ? -5.546 2.192 -6.057 1.00 96.56 202 GLU A O 1
ATOM 1594 N N . ARG A 1 203 ? -5.739 3.973 -4.692 1.00 96.94 203 ARG A N 1
ATOM 1595 C CA . ARG A 1 203 ? -5.241 4.962 -5.664 1.00 96.94 203 ARG A CA 1
ATOM 1596 C C . ARG A 1 203 ? -3.858 4.591 -6.190 1.00 96.94 203 ARG A C 1
ATOM 1598 O O . ARG A 1 203 ? -3.621 4.635 -7.395 1.00 96.94 203 ARG A O 1
ATOM 1605 N N . LEU A 1 204 ? -2.934 4.209 -5.308 1.00 95.88 204 LEU A N 1
ATOM 1606 C CA . LEU A 1 204 ? -1.597 3.778 -5.712 1.00 95.88 204 LEU A CA 1
ATOM 1607 C C . LEU A 1 204 ? -1.632 2.540 -6.606 1.00 95.88 204 LEU A C 1
ATOM 1609 O O . LEU A 1 204 ? -0.755 2.407 -7.458 1.00 95.88 204 LEU A O 1
ATOM 1613 N N . LYS A 1 205 ? -2.605 1.641 -6.435 1.00 95.00 205 LYS A N 1
ATOM 1614 C CA . LYS A 1 205 ? -2.781 0.460 -7.286 1.00 95.00 205 LYS A CA 1
ATOM 1615 C C . LYS A 1 205 ? -3.363 0.834 -8.653 1.00 95.00 205 LYS A C 1
ATOM 1617 O O . LYS A 1 205 ? -2.826 0.392 -9.667 1.00 95.00 205 LYS A O 1
ATOM 1622 N N . THR A 1 206 ? -4.414 1.652 -8.689 1.00 94.06 206 THR A N 1
ATOM 1623 C CA . THR A 1 206 ? -5.177 1.963 -9.912 1.00 94.06 206 THR A CA 1
ATOM 1624 C C . THR A 1 206 ? -4.571 3.069 -10.766 1.00 94.06 206 THR A C 1
ATOM 1626 O O . THR A 1 206 ? -4.855 3.125 -11.959 1.00 94.06 206 THR A O 1
ATOM 1629 N N . THR A 1 207 ? -3.735 3.935 -10.190 1.00 93.81 207 THR A N 1
ATOM 1630 C CA . THR A 1 207 ? -3.175 5.103 -10.882 1.00 93.81 207 THR A CA 1
ATOM 1631 C C . THR A 1 207 ? -1.682 4.897 -11.153 1.00 93.81 207 THR A C 1
ATOM 1633 O O . THR A 1 207 ? -0.837 5.261 -10.328 1.00 93.81 207 THR A O 1
ATOM 1636 N N . PRO A 1 208 ? -1.307 4.267 -12.285 1.00 91.44 208 PRO A N 1
ATOM 1637 C CA . PRO A 1 208 ? 0.088 4.130 -12.660 1.00 91.44 208 PRO A CA 1
ATOM 1638 C C . PRO A 1 208 ? 0.707 5.456 -13.111 1.00 91.44 208 PRO A C 1
ATOM 1640 O O . PRO A 1 208 ? 0.012 6.418 -13.429 1.00 91.44 208 PRO A O 1
ATOM 1643 N N . ILE A 1 209 ? 2.042 5.486 -13.178 1.00 89.62 209 ILE A N 1
ATOM 1644 C CA . ILE A 1 209 ? 2.780 6.589 -13.811 1.00 89.62 209 ILE A CA 1
ATOM 1645 C C . ILE A 1 209 ? 2.264 6.735 -15.251 1.00 89.62 209 ILE A C 1
ATOM 1647 O O . ILE A 1 209 ? 2.065 5.703 -15.902 1.00 89.62 209 ILE A O 1
ATOM 1651 N N . PRO A 1 210 ? 2.045 7.960 -15.769 1.00 89.50 210 PRO A N 1
ATOM 1652 C CA . PRO A 1 210 ? 1.394 8.117 -17.060 1.00 89.50 210 PRO A CA 1
ATOM 1653 C C . PRO A 1 210 ? 2.156 7.394 -18.174 1.00 89.50 210 PRO A C 1
ATOM 1655 O O . PRO A 1 210 ? 3.380 7.497 -18.298 1.00 89.50 210 PRO A O 1
ATOM 1658 N N . PHE A 1 211 ? 1.409 6.660 -18.999 1.00 86.62 211 PHE A N 1
ATOM 1659 C CA . PHE A 1 211 ? 1.963 5.763 -20.013 1.00 86.62 211 PHE A CA 1
ATOM 1660 C C . PHE A 1 211 ? 2.882 6.476 -21.012 1.00 86.62 211 PHE A C 1
ATOM 1662 O O . PHE A 1 211 ? 3.925 5.932 -21.370 1.00 86.62 211 PHE A O 1
ATOM 1669 N N . ALA A 1 212 ? 2.552 7.713 -21.397 1.00 85.50 212 ALA A N 1
ATOM 1670 C CA . ALA A 1 212 ? 3.354 8.511 -22.323 1.00 85.50 212 ALA A CA 1
ATOM 1671 C C . ALA A 1 212 ? 4.813 8.681 -21.857 1.00 85.50 212 ALA A C 1
ATOM 1673 O O . ALA A 1 212 ? 5.728 8.523 -22.663 1.00 85.50 212 ALA A O 1
ATOM 1674 N N . TYR A 1 213 ? 5.046 8.903 -20.555 1.00 84.00 213 TYR A N 1
ATOM 1675 C CA . TYR A 1 213 ? 6.403 9.010 -19.999 1.00 84.00 213 TYR A CA 1
ATOM 1676 C C . TYR A 1 213 ? 7.172 7.695 -20.110 1.00 84.00 213 TYR A C 1
ATOM 1678 O O . TYR A 1 213 ? 8.350 7.687 -20.469 1.00 84.00 213 TYR A O 1
ATOM 1686 N N . MET A 1 214 ? 6.512 6.572 -19.809 1.00 83.25 214 MET A N 1
ATOM 1687 C CA . MET A 1 214 ? 7.137 5.254 -19.909 1.00 83.25 214 MET A CA 1
ATOM 1688 C C . MET A 1 214 ? 7.473 4.913 -21.359 1.00 83.25 214 MET A C 1
ATOM 1690 O O . MET A 1 214 ? 8.576 4.446 -21.630 1.00 83.25 214 MET A O 1
ATOM 1694 N N . LEU A 1 215 ? 6.548 5.179 -22.283 1.00 87.50 215 LEU A N 1
ATOM 1695 C CA . LEU A 1 215 ? 6.713 4.878 -23.698 1.00 87.50 215 LEU A CA 1
ATOM 1696 C C . LEU A 1 215 ? 7.820 5.717 -24.336 1.00 87.50 215 LEU A C 1
ATOM 1698 O O . LEU A 1 215 ? 8.656 5.166 -25.051 1.00 87.50 215 LEU A O 1
ATOM 1702 N N . LEU A 1 216 ? 7.843 7.025 -24.061 1.00 88.56 216 LEU A N 1
ATOM 1703 C CA . LEU A 1 216 ? 8.844 7.931 -24.615 1.00 88.56 216 LEU A CA 1
ATOM 1704 C C . LEU A 1 216 ? 10.248 7.530 -24.161 1.00 88.56 216 LEU A C 1
ATOM 1706 O O . LEU A 1 216 ? 11.098 7.286 -25.009 1.00 88.56 216 LEU A O 1
ATOM 1710 N N . ALA A 1 217 ? 10.463 7.376 -22.849 1.00 87.25 217 ALA A N 1
ATOM 1711 C CA . ALA A 1 217 ? 11.761 6.985 -22.298 1.00 87.25 217 ALA A CA 1
ATOM 1712 C C . ALA A 1 217 ? 12.219 5.602 -22.787 1.00 87.25 217 ALA A C 1
ATOM 1714 O O . ALA A 1 217 ? 13.407 5.371 -22.984 1.00 87.25 217 ALA A O 1
ATOM 1715 N N . HIS A 1 218 ? 11.285 4.667 -22.978 1.00 88.50 218 HIS A N 1
ATOM 1716 C CA . HIS A 1 218 ? 11.603 3.345 -23.507 1.00 88.50 218 HIS A CA 1
ATOM 1717 C C . HIS A 1 218 ? 12.050 3.434 -24.969 1.00 88.50 218 HIS A C 1
ATOM 1719 O O . HIS A 1 218 ? 13.130 2.964 -25.307 1.00 88.50 218 HIS A O 1
ATOM 1725 N N . ARG A 1 219 ? 11.261 4.079 -25.834 1.00 90.62 219 ARG A N 1
ATOM 1726 C CA . ARG A 1 219 ? 11.576 4.196 -27.264 1.00 90.62 219 ARG A CA 1
ATOM 1727 C C . ARG A 1 219 ? 12.879 4.950 -27.509 1.00 90.62 219 ARG A C 1
ATOM 1729 O O . ARG A 1 219 ? 13.678 4.498 -28.321 1.00 90.62 219 ARG A O 1
ATOM 1736 N N . THR A 1 220 ? 13.115 6.051 -26.796 1.00 89.69 220 THR A N 1
ATOM 1737 C CA . THR A 1 220 ? 14.364 6.812 -26.930 1.00 89.69 220 THR A CA 1
ATOM 1738 C C . THR A 1 220 ? 15.569 6.012 -26.447 1.00 89.69 220 THR A C 1
ATOM 1740 O O . THR A 1 220 ? 16.601 6.055 -27.106 1.00 89.69 220 THR A O 1
ATOM 1743 N N . ALA A 1 221 ? 15.440 5.223 -25.372 1.00 91.00 221 ALA A N 1
ATOM 1744 C CA . ALA A 1 221 ? 16.509 4.334 -24.919 1.00 91.00 221 ALA A CA 1
ATOM 1745 C C . ALA A 1 221 ? 16.870 3.276 -25.973 1.00 91.00 221 ALA A C 1
ATOM 1747 O O . ALA A 1 221 ? 18.045 3.094 -26.269 1.00 91.00 221 ALA A O 1
ATOM 1748 N N . TYR A 1 222 ? 15.876 2.606 -26.568 1.00 90.56 222 TYR A N 1
ATOM 1749 C CA . TYR A 1 222 ? 16.131 1.599 -27.606 1.00 90.56 222 TYR A CA 1
ATOM 1750 C C . TYR A 1 222 ? 16.730 2.205 -28.871 1.00 90.56 222 TYR A C 1
ATOM 1752 O O . TYR A 1 222 ? 17.700 1.665 -29.393 1.00 90.56 222 TYR A O 1
ATOM 1760 N N . LEU A 1 223 ? 16.191 3.335 -29.338 1.00 90.50 223 LEU A N 1
ATOM 1761 C CA . LEU A 1 223 ? 16.753 4.051 -30.484 1.00 90.50 223 LEU A CA 1
ATOM 1762 C C . LEU A 1 223 ? 18.204 4.451 -30.221 1.00 90.50 223 LEU A C 1
ATOM 1764 O O . LEU A 1 223 ? 19.061 4.197 -31.057 1.00 90.50 223 LEU A O 1
ATOM 1768 N N . PHE A 1 224 ? 18.491 5.006 -29.042 1.00 91.12 224 PHE A N 1
ATOM 1769 C CA . PHE A 1 224 ? 19.849 5.364 -28.654 1.00 91.12 224 PHE A CA 1
ATOM 1770 C C . PHE A 1 224 ? 20.771 4.139 -28.650 1.00 91.12 224 PHE A C 1
ATOM 1772 O O . PHE A 1 224 ? 21.785 4.150 -29.333 1.00 91.12 224 PHE A O 1
ATOM 1779 N N . CYS A 1 225 ? 20.409 3.059 -27.950 1.00 91.25 225 CYS A N 1
ATOM 1780 C CA . CYS A 1 225 ? 21.262 1.875 -27.830 1.00 91.25 225 CYS A CA 1
ATOM 1781 C C . CYS A 1 225 ? 21.479 1.119 -29.149 1.00 91.25 225 CYS A C 1
ATOM 1783 O O . CYS A 1 225 ? 22.537 0.522 -29.315 1.00 91.25 225 CYS A O 1
ATOM 1785 N N . PHE A 1 226 ? 20.506 1.114 -30.064 1.00 90.31 226 PHE A N 1
ATOM 1786 C CA . PHE A 1 226 ? 20.643 0.427 -31.353 1.00 90.31 226 PHE A CA 1
ATOM 1787 C C . PHE A 1 226 ? 21.341 1.257 -32.424 1.00 90.31 226 PHE A C 1
ATOM 1789 O O . PHE A 1 226 ? 21.950 0.671 -33.312 1.00 90.31 226 PHE A O 1
ATOM 1796 N N . LEU A 1 227 ? 21.266 2.587 -32.347 1.00 88.50 227 LEU A N 1
ATOM 1797 C CA . LEU A 1 227 ? 21.969 3.467 -33.279 1.00 88.50 227 LEU A CA 1
ATOM 1798 C C . LEU A 1 227 ? 23.407 3.748 -32.839 1.00 88.50 227 LEU A C 1
ATOM 1800 O O . LEU A 1 227 ? 24.251 3.933 -33.698 1.00 88.50 227 LEU A O 1
ATOM 1804 N N . LEU A 1 228 ? 23.696 3.742 -31.531 1.00 88.38 228 LEU A N 1
ATOM 1805 C CA . LEU A 1 228 ? 25.026 4.049 -30.987 1.00 88.38 228 LEU A CA 1
ATOM 1806 C C . LEU A 1 228 ? 26.195 3.262 -31.615 1.00 88.38 228 LEU A C 1
ATOM 1808 O O . LEU A 1 228 ? 27.279 3.833 -31.699 1.00 88.38 228 LEU A O 1
ATOM 1812 N N . PRO A 1 229 ? 26.050 1.978 -32.002 1.00 87.31 229 PRO A N 1
ATOM 1813 C CA . PRO A 1 229 ? 27.165 1.236 -32.575 1.00 87.31 229 PRO A CA 1
ATOM 1814 C C . PRO A 1 229 ? 27.572 1.626 -34.005 1.00 87.31 229 PRO A C 1
ATOM 1816 O O . PRO A 1 229 ? 28.639 1.186 -34.426 1.00 87.31 229 PRO A O 1
ATOM 1819 N N . PHE A 1 230 ? 26.736 2.376 -34.735 1.00 81.38 230 PHE A N 1
ATOM 1820 C CA . PHE A 1 230 ? 26.944 2.781 -36.133 1.00 81.38 230 PHE A CA 1
ATOM 1821 C C . PHE A 1 230 ? 27.387 4.246 -36.224 1.00 81.38 230 PHE A C 1
ATOM 1823 O O . PHE A 1 230 ? 28.227 4.542 -37.102 1.00 81.38 230 PHE A O 1
#

Foldseek 3Di:
DCPDDPDPPVRVVPDPVPDCCVVCVVVVVVLVVLLVVLVVCCVPVVVVDDDDDPVVLVVLVVVLVVLVVVVVVVVVVLVVLLVVLVVLLVVLLVVLLVLLCPLQPDPVSVVLSLLLNLLSVLLVQQLVCVLVVHDSLVVNCVRPNNVVSVVLSPDPRSNVVSLVVNLVSLVVCVVVVSDDPVSSVVSNVSSVSNVVSSVSSVCSSPPDDDPVSVVVSVVSVVVSSSVVSD

Organism: NCBI:txid1805587

Sequence (230 aa):
MIVPAKRGFWQLLLTLQGSVLPRVLPQILLVALLSGVAWLMYDYLPNYFTSYSASAFGLLGLLLSLLLGFRNNASYARWWEGRQQLGALIMHARSLGRLAASHLTQAESQVTQQQIFLLLRAFNRCLIYGLRDKPIAVELATILGPEQAQRVAKKSNPADYLLLLLSQQVAYARRKAWLSEIMAAEFESLISELANVQAACERLKTTPIPFAYMLLAHRTAYLFCFLLPF